Protein AF-0000000077108769 (afdb_homodimer)

Secondary structure (DSSP, 8-state):
--------------------EEEEESPP---TTT--SHHHHHHHHHHHHHHHHHHHHHHHHHHHHHHHH-S-GGGS--HHHHHHHHHHHHHHHHHHT--HHHHHHHHHHHHHHHHHHHHHHHHHHHHHHHH-/--------------------EEEEESPP---TTT--SHHHHHHHHHHHHHHHHHHHHHHHHHHHHHHHH-S-GGGSS-HHHHHHHHHHHHHHHHHHT--HHHHHHHHHHHHHHHHHHHHHHHHHHHHHHHH-

Foldseek 3Di:
DDPPPPPPPPCPPPPVPPPDDDDDWPDQPDDPVRDDDVVNVVVVVVRVVVRVVVVVVVVLVVLLVCLVPDPDLVPLDDPVVLVVVLVVQQVVCVVVVNDCVPRNVVVNVSSVVSSVVSSVSNVVVVVVVVVD/DDPPPPPPPPCPPPPVPPPDDDDDWPDQPDDPVRDDDVVNVVVVVVRVVVRVVVVVVVVLVVLLVCLVPDPDLVPLDDPVVLVVVLVVQQVVCVVVVNDCVPRNVVVNVSSVVSSVVSSVSNVVVVVVVVVD

Nearest PDB structures (foldseek):
  2h9d-assembly2_D  TM=9.114E-01  e=1.435E-04  Pseudomonas aeruginosa PAO1
  3hgx-assembly1_B  TM=9.328E-01  e=2.300E-04  Pseudomonas aeruginosa
  3hgw-assembly1_D  TM=9.098E-01  e=1.817E-04  Pseudomonas aeruginosa
  3ret-assembly1_A  TM=9.101E-01  e=2.169E-04  Pseudomonas aeruginosa
  3rem-assembly1_B  TM=9.251E-01  e=2.745E-04  Pseudomonas aeruginosa

Radius of gyration: 24.5 Å; Cα contacts (8 Å, |Δi|>4): 264; chains: 2; bounding box: 82×75×64 Å

Organism: Hirschia baltica (strain ATCC 49814 / DSM 5838 / IFAM 1418) (NCBI:txid582402)

Structure (mmCIF, N/CA/C/O backbone):
data_AF-0000000077108769-model_v1
#
loop_
_entity.id
_entity.type
_entity.pdbx_description
1 polymer 'chorismate mutase'
#
loop_
_atom_site.group_PDB
_atom_site.id
_atom_site.type_symbol
_atom_site.label_atom_id
_atom_site.label_alt_id
_atom_site.label_comp_id
_atom_site.label_asym_id
_atom_site.label_entity_id
_atom_site.label_seq_id
_atom_site.pdbx_PDB_ins_code
_atom_site.Cartn_x
_atom_site.Cartn_y
_atom_site.Cartn_z
_atom_site.occupancy
_atom_site.B_iso_or_equiv
_atom_site.auth_seq_id
_atom_site.auth_comp_id
_atom_site.auth_asym_id
_atom_site.auth_atom_id
_atom_site.pdbx_PDB_model_num
ATOM 1 N N . MET A 1 1 ? -68.75 -4.438 -14.32 1 30.5 1 MET A N 1
ATOM 2 C CA . MET A 1 1 ? -67.625 -3.502 -14.156 1 30.5 1 MET A CA 1
ATOM 3 C C . MET A 1 1 ? -66.375 -4.211 -13.594 1 30.5 1 MET A C 1
ATOM 5 O O . MET A 1 1 ? -66.438 -4.719 -12.469 1 30.5 1 MET A O 1
ATOM 9 N N . SER A 1 2 ? -65.562 -4.836 -14.516 1 32.81 2 SER A N 1
ATOM 10 C CA . SER A 1 2 ? -64.438 -5.734 -14.453 1 32.81 2 SER A CA 1
ATOM 11 C C . SER A 1 2 ? -63.219 -5.066 -13.781 1 32.81 2 SER A C 1
ATOM 13 O O . SER A 1 2 ? -62.781 -4.008 -14.219 1 32.81 2 SER A O 1
ATOM 15 N N . LYS A 1 3 ? -63.156 -5.223 -12.414 1 35.88 3 LYS A N 1
ATOM 16 C CA . LYS A 1 3 ? -62.062 -4.746 -11.57 1 35.88 3 LYS A CA 1
ATOM 17 C C . LYS A 1 3 ? -60.719 -5.25 -12.078 1 35.88 3 LYS A C 1
ATOM 19 O O . LYS A 1 3 ? -60.469 -6.457 -12.062 1 35.88 3 LYS A O 1
ATOM 24 N N . SER A 1 4 ? -60.125 -4.629 -13.156 1 35.69 4 SER A N 1
ATOM 25 C CA . SER A 1 4 ? -58.781 -4.84 -13.633 1 35.69 4 SER A CA 1
ATOM 26 C C . SER A 1 4 ? -57.75 -4.629 -12.508 1 35.69 4 SER A C 1
ATOM 28 O O . SER A 1 4 ? -57.688 -3.549 -11.914 1 35.69 4 SER A O 1
ATOM 30 N N . THR A 1 5 ? -57.562 -5.625 -11.641 1 33.5 5 THR A N 1
ATOM 31 C CA . THR A 1 5 ? -56.5 -5.617 -10.633 1 33.5 5 THR A CA 1
ATOM 32 C C . THR A 1 5 ? -55.125 -5.387 -11.281 1 33.5 5 THR A C 1
ATOM 34 O O . THR A 1 5 ? -54.75 -6.113 -12.203 1 33.5 5 THR A O 1
ATOM 37 N N . SER A 1 6 ? -54.719 -4.125 -11.461 1 35.84 6 SER A N 1
ATOM 38 C CA . SER A 1 6 ? -53.375 -3.709 -11.859 1 35.84 6 SER A CA 1
ATOM 39 C C . SER A 1 6 ? -52.312 -4.387 -11.008 1 35.84 6 SER A C 1
ATOM 41 O O . SER A 1 6 ? -52.281 -4.227 -9.781 1 35.84 6 SER A O 1
ATOM 43 N N . GLN A 1 7 ? -51.906 -5.684 -11.273 1 33.09 7 GLN A N 1
ATOM 44 C CA . GLN A 1 7 ? -50.719 -6.285 -10.703 1 33.09 7 GLN A CA 1
ATOM 45 C C . GLN A 1 7 ? -49.5 -5.371 -10.867 1 33.09 7 GLN A C 1
ATOM 47 O O . GLN A 1 7 ? -49.094 -5.082 -11.984 1 33.09 7 GLN A O 1
ATOM 52 N N . SER A 1 8 ? -49.375 -4.379 -10.039 1 31.64 8 SER A N 1
ATOM 53 C CA . SER A 1 8 ? -48.094 -3.686 -9.984 1 31.64 8 SER A CA 1
ATOM 54 C C . SER A 1 8 ? -46.938 -4.672 -9.922 1 31.64 8 SER A C 1
ATOM 56 O O . SER A 1 8 ? -46.875 -5.5 -9.008 1 31.64 8 SER A O 1
ATOM 58 N N . ALA A 1 9 ? -46.469 -5.164 -11.086 1 35.44 9 ALA A N 1
ATOM 59 C CA . ALA A 1 9 ? -45.156 -5.824 -11.164 1 35.44 9 ALA A CA 1
ATOM 60 C C . ALA A 1 9 ? -44.125 -5.082 -10.344 1 35.44 9 ALA A C 1
ATOM 62 O O . ALA A 1 9 ? -43.812 -3.922 -10.625 1 35.44 9 ALA A O 1
ATOM 63 N N . SER A 1 10 ? -44.094 -5.359 -9.062 1 34.38 10 SER A N 1
ATOM 64 C CA . SER A 1 10 ? -42.906 -4.957 -8.359 1 34.38 10 SER A CA 1
ATOM 65 C C . SER A 1 10 ? -41.656 -5.277 -9.172 1 34.38 10 SER A C 1
ATOM 67 O O . SER A 1 10 ? -41.375 -6.441 -9.492 1 34.38 10 SER A O 1
ATOM 69 N N . ASP A 1 11 ? -41.406 -4.543 -10.242 1 35.81 11 ASP A N 1
ATOM 70 C CA . ASP A 1 11 ? -40.094 -4.57 -10.82 1 35.81 11 ASP A CA 1
ATOM 71 C C . ASP A 1 11 ? -39 -4.652 -9.727 1 35.81 11 ASP A C 1
ATOM 73 O O . ASP A 1 11 ? -38.75 -3.67 -9.031 1 35.81 11 ASP A O 1
ATOM 77 N N . GLY A 1 12 ? -39.094 -5.703 -8.859 1 34.97 12 GLY A N 1
ATOM 78 C CA . GLY A 1 12 ? -37.906 -6.004 -8.086 1 34.97 12 GLY A CA 1
ATOM 79 C C . GLY A 1 12 ? -36.625 -5.824 -8.883 1 34.97 12 GLY A C 1
ATOM 80 O O . GLY A 1 12 ? -36.156 -6.754 -9.539 1 34.97 12 GLY A O 1
ATOM 81 N N . SER A 1 13 ? -36.469 -4.715 -9.594 1 37.31 13 SER A N 1
ATOM 82 C CA . SER A 1 13 ? -35.094 -4.484 -9.984 1 37.31 13 SER A CA 1
ATOM 83 C C . SER A 1 13 ? -34.125 -4.988 -8.922 1 37.31 13 SER A C 1
ATOM 85 O O . SER A 1 13 ? -34.031 -4.414 -7.832 1 37.31 13 SER A O 1
ATOM 87 N N . ASP A 1 14 ? -34 -6.25 -8.648 1 38.59 14 ASP A N 1
ATOM 88 C CA . ASP A 1 14 ? -32.812 -6.812 -8.047 1 38.59 14 ASP A CA 1
ATOM 89 C C . ASP A 1 14 ? -31.547 -6.086 -8.539 1 38.59 14 ASP A C 1
ATOM 91 O O . ASP A 1 14 ? -31.094 -6.316 -9.664 1 38.59 14 ASP A O 1
ATOM 95 N N . THR A 1 15 ? -31.438 -4.777 -8.43 1 38.88 15 THR A N 1
ATOM 96 C CA . THR A 1 15 ? -30.094 -4.23 -8.547 1 38.88 15 THR A CA 1
ATOM 97 C C . THR A 1 15 ? -29.062 -5.199 -7.965 1 38.88 15 THR A C 1
ATOM 99 O O . THR A 1 15 ? -29.078 -5.465 -6.762 1 38.88 15 THR A O 1
ATOM 102 N N . ASN A 1 16 ? -28.812 -6.344 -8.5 1 41.56 16 ASN A N 1
ATOM 103 C CA . ASN A 1 16 ? -27.578 -7.074 -8.25 1 41.56 16 ASN A CA 1
ATOM 104 C C . ASN A 1 16 ? -26.469 -6.141 -7.797 1 41.56 16 ASN A C 1
ATOM 106 O O . ASN A 1 16 ? -25.828 -5.469 -8.617 1 41.56 16 ASN A O 1
ATOM 110 N N . HIS A 1 17 ? -26.562 -5.312 -6.824 1 46.22 17 HIS A N 1
ATOM 111 C CA . HIS A 1 17 ? -25.484 -4.539 -6.23 1 46.22 17 HIS A CA 1
ATOM 112 C C . HIS A 1 17 ? -24.172 -5.328 -6.227 1 46.22 17 HIS A C 1
ATOM 114 O O . HIS A 1 17 ? -24.047 -6.305 -5.488 1 46.22 17 HIS A O 1
ATOM 120 N N . ILE A 1 18 ? -23.594 -5.676 -7.305 1 54.97 18 ILE A N 1
ATOM 121 C CA . ILE A 1 18 ? -22.219 -6.168 -7.289 1 54.97 18 ILE A CA 1
ATOM 122 C C . ILE A 1 18 ? -21.453 -5.535 -6.129 1 54.97 18 ILE A C 1
ATOM 124 O O . ILE A 1 18 ? -21.109 -4.352 -6.18 1 54.97 18 ILE A O 1
ATOM 128 N N . THR A 1 19 ? -21.812 -5.875 -4.898 1 71.19 19 THR A N 1
ATOM 129 C CA . THR A 1 19 ? -21.234 -5.277 -3.701 1 71.19 19 THR A CA 1
ATOM 130 C C . THR A 1 19 ? -19.734 -5.551 -3.637 1 71.19 19 THR A C 1
ATOM 132 O O . THR A 1 19 ? -19.297 -6.68 -3.859 1 71.19 19 THR A O 1
ATOM 135 N N . GLY A 1 20 ? -18.875 -4.527 -3.904 1 89 20 GLY A N 1
ATOM 136 C CA . GLY A 1 20 ? -17.422 -4.574 -3.723 1 89 20 GLY A CA 1
ATOM 137 C C . GLY A 1 20 ? -17.016 -5.258 -2.436 1 89 20 GLY A C 1
ATOM 138 O O . GLY A 1 20 ? -17.859 -5.672 -1.644 1 89 20 GLY A O 1
ATOM 139 N N . GLU A 1 21 ? -15.812 -5.738 -2.379 1 95.62 21 GLU A N 1
ATOM 140 C CA . GLU A 1 21 ? -15.227 -6.234 -1.136 1 95.62 21 GLU A CA 1
ATOM 141 C C . GLU A 1 21 ? -14.977 -5.094 -0.155 1 95.62 21 GLU A C 1
ATOM 143 O O . GLU A 1 21 ? -14.5 -4.023 -0.546 1 95.62 21 GLU A O 1
ATOM 148 N N . THR A 1 22 ? -15.297 -5.383 1.132 1 97.44 22 THR A N 1
ATOM 149 C CA . THR A 1 22 ? -15.164 -4.348 2.15 1 97.44 22 THR A CA 1
ATOM 150 C C . THR A 1 22 ? -13.938 -4.602 3.025 1 97.44 22 THR A C 1
ATOM 152 O O . THR A 1 22 ? -13.672 -5.742 3.406 1 97.44 22 THR A O 1
ATOM 155 N N . TYR A 1 23 ? -13.234 -3.525 3.254 1 98 23 TYR A N 1
ATOM 156 C CA . TYR A 1 23 ? -12.117 -3.502 4.184 1 98 23 TYR A CA 1
ATOM 157 C C . TYR A 1 23 ? -12.344 -2.469 5.281 1 98 23 TYR A C 1
ATOM 159 O O . TYR A 1 23 ? -12.914 -1.406 5.035 1 98 23 TYR A O 1
ATOM 167 N N . ASN A 1 24 ? -11.867 -2.869 6.504 1 97.81 24 ASN A N 1
ATOM 168 C CA . ASN A 1 24 ? -12.094 -1.954 7.617 1 97.81 24 ASN A CA 1
ATOM 169 C C . ASN A 1 24 ? -10.781 -1.556 8.289 1 97.81 24 ASN A C 1
ATOM 171 O O . ASN A 1 24 ? -9.914 -2.398 8.508 1 97.81 24 ASN A O 1
ATOM 175 N N . SER A 1 25 ? -10.688 -0.297 8.539 1 98.44 25 SER A N 1
ATOM 176 C CA . SER A 1 25 ? -9.625 0.197 9.398 1 98.44 25 SER A CA 1
ATOM 177 C C . SER A 1 25 ? -10.164 0.606 10.766 1 98.44 25 SER A C 1
ATOM 179 O O . SER A 1 25 ? -11.375 0.587 10.992 1 98.44 25 SER A O 1
ATOM 181 N N . ASP A 1 26 ? -9.25 0.874 11.711 1 98.19 26 ASP A N 1
ATOM 182 C CA . ASP A 1 26 ? -9.672 1.622 12.891 1 98.19 26 ASP A CA 1
ATOM 183 C C . ASP A 1 26 ? -10.422 2.889 12.492 1 98.19 26 ASP A C 1
ATOM 185 O O . ASP A 1 26 ? -10.344 3.338 11.352 1 98.19 26 ASP A O 1
ATOM 189 N N . PRO A 1 27 ? -11.156 3.428 13.383 1 98.25 27 PRO A N 1
ATOM 190 C CA . PRO A 1 27 ? -11.938 4.617 13.031 1 98.25 27 PRO A CA 1
ATOM 191 C C . PRO A 1 27 ? -11.062 5.797 12.625 1 98.25 27 PRO A C 1
ATOM 193 O O . PRO A 1 27 ? -10.016 6.035 13.227 1 98.25 27 PRO A O 1
ATOM 196 N N . ARG A 1 28 ? -11.453 6.402 11.586 1 98.56 28 ARG A N 1
ATOM 197 C CA . ARG A 1 28 ? -10.828 7.676 11.234 1 98.56 28 ARG A CA 1
ATOM 198 C C . ARG A 1 28 ? -11.273 8.781 12.18 1 98.56 28 ARG A C 1
ATOM 200 O O . ARG A 1 28 ? -12.469 8.969 12.406 1 98.56 28 ARG A O 1
ATOM 207 N N . LYS A 1 29 ? -10.367 9.5 12.711 1 98.44 29 LYS A N 1
ATOM 208 C CA . LYS A 1 29 ? -10.703 10.586 13.625 1 98.44 29 LYS A CA 1
ATOM 209 C C . LYS A 1 29 ? -10.734 11.93 12.898 1 98.44 29 LYS A C 1
ATOM 211 O O . LYS A 1 29 ? -11.539 12.805 13.227 1 98.44 29 LYS A O 1
ATOM 216 N N . LYS A 1 30 ? -9.781 12.156 11.898 1 98.69 30 LYS A N 1
ATOM 217 C CA . LYS A 1 30 ? -9.641 13.383 11.117 1 98.69 30 LYS A CA 1
ATOM 218 C C . LYS A 1 30 ? -9.266 13.07 9.672 1 98.69 30 LYS A C 1
ATOM 220 O O . LYS A 1 30 ? -8.492 12.148 9.406 1 98.69 30 LYS A O 1
ATOM 225 N N . THR A 1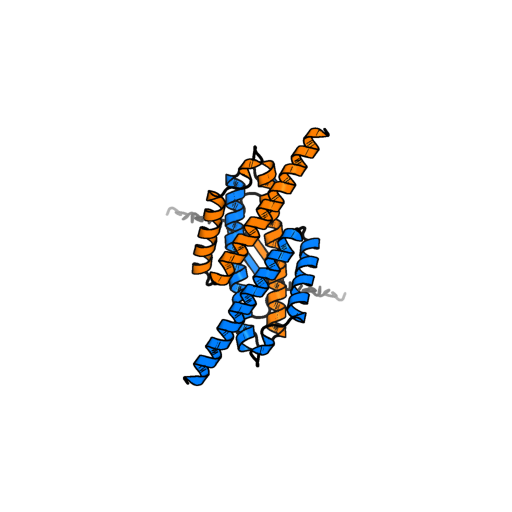 31 ? -9.828 13.891 8.773 1 98.81 31 THR A N 1
ATOM 226 C CA . THR A 1 31 ? -9.273 13.922 7.426 1 98.81 31 THR A CA 1
ATOM 227 C C . THR A 1 31 ? -7.992 14.758 7.387 1 98.81 31 THR A C 1
ATOM 229 O O . THR A 1 31 ? -7.66 15.438 8.359 1 98.81 31 THR A O 1
ATOM 232 N N . GLY A 1 32 ? -7.301 14.672 6.309 1 98.69 32 GLY A N 1
ATOM 233 C CA . GLY A 1 32 ? -6.09 15.469 6.16 1 98.69 32 GLY A CA 1
ATOM 234 C C . GLY A 1 32 ? -6.293 16.938 6.484 1 98.69 32 GLY A C 1
ATOM 235 O O . GLY A 1 32 ? -5.668 17.453 7.406 1 98.69 32 GLY A O 1
ATOM 236 N N . PRO A 1 33 ? -7.23 17.531 5.84 1 98.75 33 PRO A N 1
ATOM 237 C CA . PRO A 1 33 ? -7.457 18.953 6.059 1 98.75 33 PRO A CA 1
ATOM 238 C C . PRO A 1 33 ? -7.934 19.266 7.477 1 98.75 33 PRO A C 1
ATOM 240 O O . PRO A 1 33 ? -7.695 20.359 7.984 1 98.75 33 PRO A O 1
ATOM 243 N N . GLU A 1 34 ? -8.43 18.281 8.188 1 98.81 34 GLU A N 1
ATOM 244 C CA . GLU A 1 34 ? -8.992 18.516 9.516 1 98.81 34 GLU A CA 1
ATOM 245 C C . GLU A 1 34 ? -7.93 18.375 10.602 1 98.81 34 GLU A C 1
ATOM 247 O O . GLU A 1 34 ? -8.156 18.75 11.75 1 98.81 34 GLU A O 1
ATOM 252 N N . CYS A 1 35 ? -6.773 17.844 10.211 1 98.94 35 CYS A N 1
ATOM 253 C CA . CYS A 1 35 ? -5.711 17.656 11.195 1 98.94 35 CYS A CA 1
ATOM 254 C C . CYS A 1 35 ? -5.195 19 11.703 1 98.94 35 CYS A C 1
ATOM 256 O O . CYS A 1 35 ? -4.934 19.906 10.914 1 98.94 35 CYS A O 1
ATOM 258 N N . GLU A 1 36 ? -5.027 19.047 13.055 1 98.62 36 GLU A N 1
ATOM 259 C CA . GLU A 1 36 ? -4.586 20.297 13.664 1 98.62 36 GLU A CA 1
ATOM 260 C C . GLU A 1 36 ? -3.254 20.125 14.383 1 98.62 36 GLU A C 1
ATOM 262 O O . GLU A 1 36 ? -2.666 21.109 14.859 1 98.62 36 GLU A O 1
ATOM 267 N N . SER A 1 37 ? -2.83 18.859 14.523 1 98.81 37 SER A N 1
ATOM 268 C CA . SER A 1 37 ? -1.592 18.562 15.242 1 98.81 37 SER A CA 1
ATOM 269 C C . SER A 1 37 ? -0.885 17.344 14.648 1 98.81 37 SER A C 1
ATOM 271 O O . SER A 1 37 ? -1.49 16.578 13.906 1 98.81 37 SER A O 1
ATOM 273 N N . MET A 1 38 ? 0.414 17.234 14.977 1 98.88 38 MET A N 1
ATOM 274 C CA . MET A 1 38 ? 1.142 16.062 14.523 1 98.88 38 MET A CA 1
ATOM 275 C C . MET A 1 38 ? 0.609 14.797 15.195 1 98.88 38 MET A C 1
ATOM 277 O O . MET A 1 38 ? 0.746 13.695 14.656 1 98.88 38 MET A O 1
ATOM 281 N N . THR A 1 39 ? -0.023 14.938 16.344 1 98.88 39 THR A N 1
ATOM 282 C CA . THR A 1 39 ? -0.686 13.805 16.969 1 98.88 39 THR A CA 1
ATOM 283 C C .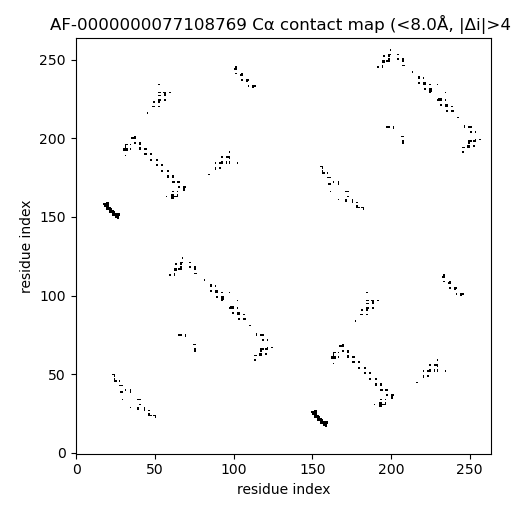 THR A 1 39 ? -1.812 13.273 16.078 1 98.88 39 THR A C 1
ATOM 285 O O . THR A 1 39 ? -1.937 12.062 15.883 1 98.88 39 THR A O 1
ATOM 288 N N . ASP A 1 40 ? -2.586 14.195 15.5 1 98.88 40 ASP A N 1
ATOM 289 C CA . ASP A 1 40 ? -3.627 13.82 14.547 1 98.88 40 ASP A CA 1
ATOM 290 C C . ASP A 1 40 ? -3.039 13.07 13.352 1 98.88 40 ASP A C 1
ATOM 292 O O . ASP A 1 40 ? -3.496 11.977 13.016 1 98.88 40 ASP A O 1
ATOM 296 N N . VAL A 1 41 ? -2.02 13.641 12.766 1 98.94 41 VAL A N 1
ATOM 297 C CA . VAL A 1 41 ? -1.408 13.133 11.539 1 98.94 41 VAL A CA 1
ATOM 298 C C . VAL A 1 41 ? -0.842 11.734 11.789 1 98.94 41 VAL A C 1
ATOM 300 O O . VAL A 1 41 ? -1.093 10.805 11.016 1 98.94 41 VAL A O 1
ATOM 303 N N . ARG A 1 42 ? -0.169 11.586 12.914 1 98.94 42 ARG A N 1
ATOM 304 C CA . ARG A 1 42 ? 0.493 10.32 13.203 1 98.94 42 ARG A CA 1
ATOM 305 C C . ARG A 1 42 ? -0.526 9.227 13.508 1 98.94 42 ARG A C 1
ATOM 307 O O . ARG A 1 42 ? -0.334 8.07 13.125 1 98.94 42 ARG A O 1
ATOM 314 N N . TYR A 1 43 ? -1.556 9.586 14.125 1 98.94 43 TYR A N 1
ATOM 315 C CA . TYR A 1 43 ? -2.623 8.617 14.344 1 98.94 43 TYR A CA 1
ATOM 316 C C . TYR A 1 43 ? -3.168 8.094 13.023 1 98.94 43 TYR A C 1
ATOM 318 O O . TYR A 1 43 ? -3.307 6.879 12.836 1 98.94 43 TYR A O 1
ATOM 326 N N . GLU A 1 44 ? -3.467 8.961 12.156 1 98.94 44 GLU A N 1
ATOM 327 C CA . GLU A 1 44 ? -4.102 8.578 10.898 1 98.94 44 GLU A CA 1
ATOM 328 C C . GLU A 1 44 ? -3.139 7.801 10.008 1 98.94 44 GLU A C 1
ATOM 330 O O . GLU A 1 44 ? -3.535 6.84 9.336 1 98.94 44 GLU A O 1
ATOM 335 N N . ILE A 1 45 ? -1.868 8.203 9.93 1 99 45 ILE A N 1
ATOM 336 C CA . ILE A 1 45 ? -0.875 7.484 9.141 1 99 45 ILE A CA 1
ATOM 337 C C . ILE A 1 45 ? -0.707 6.07 9.695 1 99 45 ILE A C 1
ATOM 339 O O . ILE A 1 45 ? -0.669 5.102 8.938 1 99 45 ILE A O 1
ATOM 343 N N . ASP A 1 46 ? -0.69 5.949 11.031 1 98.94 46 ASP A N 1
ATOM 344 C CA . ASP A 1 46 ? -0.57 4.629 11.641 1 98.94 46 ASP A CA 1
ATOM 345 C C . ASP A 1 46 ? -1.796 3.771 11.344 1 98.94 46 ASP A C 1
ATOM 347 O O . ASP A 1 46 ? -1.673 2.572 11.078 1 98.94 46 ASP A O 1
ATOM 351 N N . ARG A 1 47 ? -2.961 4.352 11.453 1 98.88 47 ARG A N 1
ATOM 352 C CA . ARG A 1 47 ? -4.211 3.676 11.125 1 98.88 47 ARG A CA 1
ATOM 353 C C . ARG A 1 47 ? -4.188 3.145 9.695 1 98.88 47 ARG A C 1
ATOM 355 O O . ARG A 1 47 ? -4.492 1.973 9.461 1 98.88 47 ARG A O 1
ATOM 362 N N . ILE A 1 48 ? -3.801 3.965 8.766 1 98.94 48 ILE A N 1
ATOM 363 C CA . ILE A 1 48 ? -3.766 3.627 7.348 1 98.94 48 ILE A CA 1
ATOM 364 C C . ILE A 1 48 ? -2.705 2.559 7.098 1 98.94 48 ILE A C 1
ATOM 366 O O . ILE A 1 48 ? -2.93 1.617 6.332 1 98.94 48 ILE A O 1
ATOM 370 N N . ASP A 1 49 ? -1.57 2.727 7.723 1 98.94 49 ASP A N 1
ATOM 371 C CA . ASP A 1 49 ? -0.492 1.762 7.531 1 98.94 49 ASP A CA 1
ATOM 372 C C . ASP A 1 49 ? -0.922 0.363 7.969 1 98.94 49 ASP A C 1
ATOM 374 O O . ASP A 1 49 ? -0.568 -0.628 7.328 1 98.94 49 ASP A O 1
ATOM 378 N N . ARG A 1 50 ? -1.656 0.257 9.047 1 98.94 50 ARG A N 1
ATOM 379 C CA . ARG A 1 50 ? -2.164 -1.045 9.461 1 98.94 50 ARG A CA 1
ATOM 380 C C . ARG A 1 50 ? -3.062 -1.654 8.391 1 98.94 50 ARG A C 1
ATOM 382 O O . ARG A 1 50 ? -2.947 -2.842 8.086 1 98.94 50 ARG A O 1
ATOM 389 N N . LEU A 1 51 ? -3.889 -0.852 7.824 1 98.94 51 LEU A N 1
ATOM 390 C CA . LEU A 1 51 ? -4.77 -1.319 6.762 1 98.94 51 LEU A CA 1
ATOM 391 C C . LEU A 1 51 ? -3.963 -1.751 5.539 1 98.94 51 LEU A C 1
ATOM 393 O O . LEU A 1 51 ? -4.238 -2.797 4.949 1 98.94 51 LEU A O 1
ATOM 397 N N . LEU A 1 52 ? -2.975 -0.968 5.145 1 98.94 52 LEU A N 1
ATOM 398 C CA . LEU A 1 52 ? -2.129 -1.279 3.996 1 98.94 52 LEU A CA 1
ATOM 399 C C . LEU A 1 52 ? -1.423 -2.617 4.191 1 98.94 52 LEU A C 1
ATOM 401 O O . LEU A 1 52 ? -1.313 -3.408 3.25 1 98.94 52 LEU A O 1
ATOM 405 N N . VAL A 1 53 ? -0.963 -2.848 5.41 1 99 53 VAL A N 1
ATOM 406 C CA . VAL A 1 53 ? -0.297 -4.109 5.707 1 99 53 VAL A CA 1
ATOM 407 C C . VAL A 1 53 ? -1.252 -5.273 5.445 1 99 53 VAL A C 1
ATOM 409 O O . VAL A 1 53 ? -0.881 -6.258 4.801 1 99 53 VAL A O 1
ATOM 412 N N . GLU A 1 54 ? -2.453 -5.184 5.906 1 98.94 54 GLU A N 1
ATOM 413 C CA . GLU A 1 54 ? -3.436 -6.254 5.758 1 98.94 54 GLU A CA 1
ATOM 414 C C . GLU A 1 54 ? -3.768 -6.5 4.285 1 98.94 54 GLU A C 1
ATOM 416 O O . GLU A 1 54 ? -3.877 -7.648 3.854 1 98.94 54 GLU A O 1
ATOM 421 N N . ILE A 1 55 ? -3.893 -5.461 3.541 1 98.94 55 ILE A N 1
ATOM 422 C CA . ILE A 1 55 ? -4.246 -5.57 2.129 1 98.94 55 ILE A CA 1
ATOM 423 C C . ILE A 1 55 ? -3.062 -6.133 1.345 1 98.94 55 ILE A C 1
ATOM 425 O O . ILE A 1 55 ? -3.24 -6.969 0.454 1 98.94 55 ILE A O 1
ATOM 429 N N . LEU A 1 56 ? -1.834 -5.738 1.676 1 98.94 56 LEU A N 1
ATOM 430 C CA . LEU A 1 56 ? -0.652 -6.281 1.013 1 98.94 56 LEU A CA 1
ATOM 431 C C . LEU A 1 56 ? -0.455 -7.75 1.364 1 98.94 56 LEU A C 1
ATOM 433 O O . LEU A 1 56 ? 0.021 -8.531 0.538 1 98.94 56 LEU A O 1
ATOM 437 N N . ALA A 1 57 ? -0.81 -8.125 2.607 1 98.94 57 ALA A N 1
ATOM 438 C CA . ALA A 1 57 ? -0.786 -9.539 2.965 1 98.94 57 ALA A CA 1
ATOM 439 C C . ALA A 1 57 ? -1.732 -10.344 2.078 1 98.94 57 ALA A C 1
ATOM 441 O O . ALA A 1 57 ? -1.374 -11.422 1.595 1 98.94 57 ALA A O 1
ATOM 442 N N . GLU A 1 58 ? -2.92 -9.828 1.887 1 98.94 58 GLU A N 1
ATOM 443 C CA . GLU A 1 58 ? -3.844 -10.461 0.953 1 98.94 58 GLU A CA 1
ATOM 444 C C . GLU A 1 58 ? -3.238 -10.555 -0.445 1 98.94 58 GLU A C 1
ATOM 446 O O . GLU A 1 58 ? -3.314 -11.602 -1.092 1 98.94 58 GLU A O 1
ATOM 451 N N . ARG A 1 59 ? -2.637 -9.508 -0.922 1 98.94 59 ARG A N 1
ATOM 452 C CA . ARG A 1 59 ? -1.998 -9.5 -2.234 1 98.94 59 ARG A CA 1
ATOM 453 C C . ARG A 1 59 ? -0.968 -10.617 -2.352 1 98.94 59 ARG A C 1
ATOM 455 O O . ARG A 1 59 ? -0.833 -11.234 -3.408 1 98.94 59 ARG A O 1
ATOM 462 N N . THR A 1 60 ? -0.299 -10.82 -1.263 1 98.94 60 THR A N 1
ATOM 463 C CA . THR A 1 60 ? 0.761 -11.82 -1.241 1 98.94 60 THR A CA 1
ATOM 464 C C . THR A 1 60 ? 0.183 -13.227 -1.412 1 98.94 60 THR A C 1
ATOM 466 O O . THR A 1 60 ? 0.824 -14.102 -1.997 1 98.94 60 THR A O 1
ATOM 469 N N . THR A 1 61 ? -1.035 -13.461 -1.001 1 98.94 61 THR A N 1
ATOM 470 C CA . THR A 1 61 ? -1.644 -14.773 -1.183 1 98.94 61 THR A CA 1
ATOM 471 C C . THR A 1 61 ? -1.876 -15.062 -2.662 1 98.94 61 THR A C 1
ATOM 473 O O . THR A 1 61 ? -1.814 -16.219 -3.092 1 98.94 61 THR A O 1
ATOM 476 N N . TYR A 1 62 ? -2.096 -14.016 -3.439 1 98.94 62 TYR A N 1
ATOM 477 C CA . TYR A 1 62 ? -2.268 -14.195 -4.879 1 98.94 62 TYR A CA 1
ATOM 478 C C . TYR A 1 62 ? -0.927 -14.445 -5.559 1 98.94 62 TYR A C 1
ATOM 480 O O . TYR A 1 62 ? -0.854 -15.18 -6.547 1 98.94 62 TYR A O 1
ATOM 488 N N . ILE A 1 63 ? 0.143 -13.852 -5 1 98.94 63 ILE A N 1
ATOM 489 C CA . ILE A 1 63 ? 1.483 -14.141 -5.496 1 98.94 63 ILE A CA 1
ATOM 490 C C . ILE A 1 63 ? 1.824 -15.602 -5.227 1 98.94 63 ILE A C 1
ATOM 492 O O . ILE A 1 63 ? 2.4 -16.281 -6.082 1 98.94 63 ILE A O 1
ATOM 496 N N . LYS A 1 64 ? 1.446 -16.062 -4.094 1 98.81 64 LYS A N 1
ATOM 497 C CA . LYS A 1 64 ? 1.63 -17.469 -3.785 1 98.81 64 LYS A CA 1
ATOM 498 C C . LYS A 1 64 ? 0.822 -18.359 -4.734 1 98.81 64 LYS A C 1
ATOM 500 O O . LYS A 1 64 ? 1.306 -19.391 -5.191 1 98.81 64 LYS A O 1
ATOM 5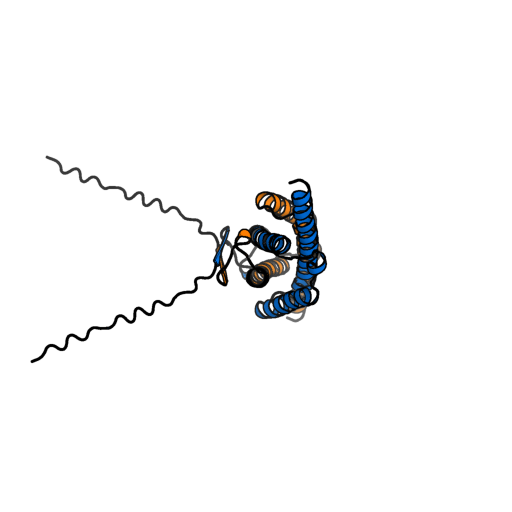05 N N . ALA A 1 65 ? -0.409 -18 -5.02 1 98.94 65 ALA A N 1
ATOM 506 C CA . ALA A 1 65 ? -1.223 -18.734 -5.988 1 98.94 65 ALA A CA 1
ATOM 507 C C . ALA A 1 65 ? -0.524 -18.812 -7.344 1 98.94 65 ALA A C 1
ATOM 509 O O . ALA A 1 65 ? -0.539 -19.859 -7.996 1 98.94 65 ALA A O 1
ATOM 510 N N . ALA A 1 66 ? 0.102 -17.703 -7.785 1 98.94 66 ALA A N 1
ATOM 511 C CA . ALA A 1 66 ? 0.837 -17.672 -9.047 1 98.94 66 ALA A CA 1
ATOM 512 C C . ALA A 1 66 ? 1.945 -18.719 -9.062 1 98.94 66 ALA A C 1
ATOM 514 O O . ALA A 1 66 ? 2.145 -19.406 -10.07 1 98.94 66 ALA A O 1
ATOM 515 N N . SER A 1 67 ? 2.645 -18.844 -7.938 1 98.75 67 SER A N 1
ATOM 516 C CA . SER A 1 67 ? 3.727 -19.828 -7.848 1 98.75 67 SER A CA 1
ATOM 517 C C . SER A 1 67 ? 3.207 -21.25 -8.031 1 98.75 67 SER A C 1
ATOM 519 O O . SER A 1 67 ? 3.91 -22.109 -8.57 1 98.75 67 SER A O 1
ATOM 521 N N . ARG A 1 68 ? 2.012 -21.484 -7.609 1 98.19 68 ARG A N 1
ATOM 522 C CA . ARG A 1 68 ? 1.388 -22.797 -7.711 1 98.19 68 ARG A CA 1
ATOM 523 C C . ARG A 1 68 ? 0.898 -23.062 -9.133 1 98.19 68 ARG A C 1
ATOM 525 O O . ARG A 1 68 ? 0.977 -24.188 -9.617 1 98.19 68 ARG A O 1
ATOM 532 N N . ILE A 1 69 ? 0.383 -22.062 -9.742 1 98.69 69 ILE A N 1
ATOM 533 C CA . ILE A 1 69 ? -0.35 -22.203 -10.992 1 98.69 69 ILE A CA 1
ATOM 534 C C . ILE A 1 69 ? 0.632 -22.234 -12.164 1 98.69 69 ILE A C 1
ATOM 536 O O . ILE A 1 69 ? 0.405 -22.938 -13.148 1 98.69 69 ILE A O 1
ATOM 540 N N . LYS A 1 70 ? 1.75 -21.422 -12.047 1 98.5 70 LYS A N 1
ATOM 541 C CA . LYS A 1 70 ? 2.689 -21.344 -13.164 1 98.5 70 LYS A CA 1
ATOM 542 C C . LYS A 1 70 ? 3.416 -22.672 -13.367 1 98.5 70 LYS A C 1
ATOM 544 O O . LYS A 1 70 ? 3.988 -23.219 -12.43 1 98.5 70 LYS A O 1
ATOM 549 N N . PRO A 1 71 ? 3.434 -23.109 -14.594 1 96.44 71 PRO A N 1
ATOM 550 C CA . PRO A 1 71 ? 4.027 -24.422 -14.844 1 96.44 71 PRO A CA 1
ATOM 551 C C . PRO A 1 71 ? 5.551 -24.406 -14.828 1 96.44 71 PRO A C 1
ATOM 553 O O . PRO A 1 71 ? 6.191 -25.438 -14.594 1 96.44 71 PRO A O 1
ATOM 556 N N . ASP A 1 72 ? 6.16 -23.234 -15.133 1 97.19 72 ASP A N 1
ATOM 557 C CA . ASP A 1 72 ? 7.609 -23.125 -15.258 1 97.19 72 ASP A CA 1
ATOM 558 C C . ASP A 1 72 ? 8.148 -21.953 -14.445 1 97.19 72 ASP A C 1
ATOM 560 O O . ASP A 1 72 ? 7.547 -20.875 -14.43 1 97.19 72 ASP A O 1
ATOM 564 N N . ARG A 1 73 ? 9.281 -22.203 -13.867 1 97.5 73 ARG A N 1
ATOM 565 C CA . ARG A 1 73 ? 9.938 -21.203 -13.031 1 97.5 73 ARG A CA 1
ATOM 566 C C . ARG A 1 73 ? 10.25 -19.938 -13.836 1 97.5 73 ARG A C 1
ATOM 568 O O . ARG A 1 73 ? 10.203 -18.828 -13.305 1 97.5 73 ARG A O 1
ATOM 575 N N . GLU A 1 74 ? 10.516 -20.062 -15.141 1 97.88 74 GLU A N 1
ATOM 576 C CA . GLU A 1 74 ? 10.906 -18.969 -16.016 1 97.88 74 GLU A CA 1
ATOM 577 C C . GLU A 1 74 ? 9.734 -18 -16.25 1 97.88 74 GLU A C 1
ATOM 579 O O . GLU A 1 74 ? 9.938 -16.875 -16.703 1 97.88 74 GLU A O 1
ATOM 584 N N . MET A 1 75 ? 8.547 -18.438 -15.922 1 98.25 75 MET A N 1
ATOM 585 C CA . MET A 1 75 ? 7.352 -17.625 -16.141 1 98.25 75 MET A CA 1
ATOM 586 C C . MET A 1 75 ? 7.082 -16.703 -14.961 1 98.25 75 MET A C 1
ATOM 588 O O . MET A 1 75 ? 6.18 -15.867 -15.008 1 98.25 75 MET A O 1
ATOM 592 N N . VAL A 1 76 ? 7.879 -16.859 -13.945 1 98.81 76 VAL A N 1
ATOM 593 C CA . VAL A 1 76 ? 7.676 -16.047 -12.75 1 98.81 76 VAL A CA 1
ATOM 594 C C . VAL A 1 76 ? 7.879 -14.57 -13.078 1 98.81 76 VAL A C 1
ATOM 596 O O . VAL A 1 76 ? 7.008 -13.734 -12.812 1 98.81 76 VAL A O 1
ATOM 599 N N . ARG A 1 77 ? 9.039 -14.297 -13.688 1 98.81 77 ARG A N 1
ATOM 600 C CA . ARG A 1 77 ? 9.227 -12.922 -14.133 1 98.81 77 ARG A CA 1
ATOM 601 C C . ARG A 1 77 ? 8.594 -12.695 -15.5 1 98.81 77 ARG A C 1
ATOM 603 O O . ARG A 1 77 ? 9.031 -13.266 -16.5 1 98.81 77 ARG A O 1
ATOM 610 N N . ASP A 1 78 ? 7.539 -11.953 -15.531 1 98.62 78 ASP A N 1
ATOM 611 C CA . ASP A 1 78 ? 6.758 -11.641 -16.719 1 98.62 78 ASP A CA 1
ATOM 612 C C . ASP A 1 78 ? 6.801 -10.148 -17.031 1 98.62 78 ASP A C 1
ATOM 614 O O . ASP A 1 78 ? 5.965 -9.383 -16.547 1 98.62 78 ASP A O 1
ATOM 618 N N . VAL A 1 79 ? 7.723 -9.711 -17.859 1 98.69 79 VAL A N 1
ATOM 619 C CA . VAL A 1 79 ? 8.055 -8.305 -18.094 1 98.69 79 VAL A CA 1
ATOM 620 C C . VAL A 1 79 ? 6.84 -7.574 -18.672 1 98.69 79 VAL A C 1
ATOM 622 O O . VAL A 1 79 ? 6.477 -6.496 -18.188 1 98.69 79 VAL A O 1
ATOM 625 N N . PRO A 1 80 ? 6.148 -8.125 -19.656 1 98.69 80 PRO A N 1
ATOM 626 C CA . PRO A 1 80 ? 4.945 -7.445 -20.125 1 98.69 80 PRO A CA 1
ATOM 627 C C . PRO A 1 80 ? 3.918 -7.219 -19.016 1 98.69 80 PRO A C 1
ATOM 629 O O . PRO A 1 80 ? 3.281 -6.16 -18.969 1 98.69 80 PRO A O 1
ATOM 632 N N . ARG A 1 81 ? 3.775 -8.172 -18.125 1 98.88 81 ARG A N 1
ATOM 633 C CA . ARG A 1 81 ? 2.83 -8.031 -17.031 1 98.88 81 ARG A CA 1
ATOM 634 C C . ARG A 1 81 ? 3.291 -6.961 -16.031 1 98.88 81 ARG A C 1
ATOM 636 O O . ARG A 1 81 ? 2.477 -6.191 -15.516 1 98.88 81 ARG A O 1
ATOM 643 N N . ILE A 1 82 ? 4.598 -6.891 -15.758 1 98.94 82 ILE A N 1
ATOM 644 C CA . ILE A 1 82 ? 5.164 -5.859 -14.891 1 98.94 82 ILE A CA 1
ATOM 645 C C . ILE A 1 82 ? 4.789 -4.477 -15.422 1 98.94 82 ILE A C 1
ATOM 647 O O . ILE A 1 82 ? 4.246 -3.648 -14.688 1 98.94 82 ILE A O 1
ATOM 651 N N . GLU A 1 83 ? 5.012 -4.262 -16.688 1 98.88 83 GLU A N 1
ATOM 652 C CA . GLU A 1 83 ? 4.738 -2.959 -17.297 1 98.88 83 GLU A CA 1
ATOM 653 C C . GLU A 1 83 ? 3.242 -2.664 -17.312 1 98.88 83 GLU A C 1
ATOM 655 O O . GLU A 1 83 ? 2.828 -1.514 -17.156 1 98.88 83 GLU A O 1
ATOM 660 N N . ASP A 1 84 ? 2.477 -3.684 -17.516 1 98.94 84 ASP A N 1
ATOM 661 C CA . ASP A 1 84 ? 1.024 -3.547 -17.469 1 98.94 84 ASP A CA 1
ATOM 662 C C . ASP A 1 84 ? 0.553 -3.094 -16.094 1 98.94 84 ASP A C 1
ATOM 664 O O . ASP A 1 84 ? -0.27 -2.182 -15.984 1 98.94 84 ASP A O 1
ATOM 668 N N . VAL A 1 85 ? 1.072 -3.73 -15.023 1 98.94 85 VAL A N 1
ATOM 669 C CA . VAL A 1 85 ? 0.712 -3.367 -13.656 1 98.94 85 VAL A CA 1
ATOM 670 C C . VAL A 1 85 ? 1.124 -1.924 -13.383 1 98.94 85 VAL A C 1
ATOM 672 O O . VAL A 1 85 ? 0.329 -1.133 -12.867 1 98.94 85 VAL A O 1
ATOM 675 N N . VAL A 1 86 ? 2.33 -1.585 -13.75 1 98.94 86 VAL A N 1
ATOM 676 C CA . VAL A 1 86 ? 2.84 -0.244 -13.484 1 98.94 86 VAL A CA 1
ATOM 677 C C . VAL A 1 86 ? 2.004 0.788 -14.234 1 98.94 86 VAL A C 1
ATOM 679 O O . VAL A 1 86 ? 1.611 1.812 -13.672 1 98.94 86 VAL A O 1
ATOM 682 N N . ALA A 1 87 ? 1.697 0.545 -15.477 1 98.94 87 ALA A N 1
ATOM 683 C CA . ALA A 1 87 ? 0.903 1.47 -16.281 1 98.94 87 ALA A CA 1
ATOM 684 C C . ALA A 1 87 ? -0.48 1.68 -15.672 1 98.94 87 ALA A C 1
ATOM 686 O O . ALA A 1 87 ? -0.963 2.811 -15.586 1 98.94 87 ALA A O 1
ATOM 687 N N . LYS A 1 88 ? -1.13 0.62 -15.25 1 98.94 88 LYS A N 1
ATOM 688 C CA . LYS A 1 88 ? -2.457 0.699 -14.648 1 98.94 88 LYS A CA 1
ATOM 689 C C . LYS A 1 88 ? -2.418 1.468 -13.328 1 98.94 88 LYS A C 1
ATOM 691 O O . LYS A 1 88 ? -3.301 2.285 -13.055 1 98.94 88 LYS A O 1
ATOM 696 N N . VAL A 1 89 ? -1.387 1.154 -12.547 1 98.94 89 VAL A N 1
ATOM 697 C CA . VAL A 1 89 ? -1.23 1.829 -11.266 1 98.94 89 VAL A CA 1
ATOM 698 C C . VAL A 1 89 ? -1.026 3.326 -11.484 1 98.94 89 VAL A C 1
ATOM 700 O O . VAL A 1 89 ? -1.649 4.152 -10.82 1 98.94 89 VAL A O 1
ATOM 703 N N . LEU A 1 90 ? -0.195 3.68 -12.414 1 98.94 90 LEU A N 1
ATOM 704 C CA . LEU A 1 90 ? 0.085 5.09 -12.664 1 98.94 90 LEU A CA 1
ATOM 705 C C . LEU A 1 90 ? -1.148 5.801 -13.211 1 98.94 90 LEU A C 1
ATOM 707 O O . LEU A 1 90 ? -1.432 6.941 -12.828 1 98.94 90 LEU A O 1
ATOM 711 N N . ALA A 1 91 ? -1.883 5.195 -14.086 1 98.94 91 ALA A N 1
ATOM 712 C CA . ALA A 1 91 ? -3.125 5.773 -14.594 1 98.94 91 ALA A CA 1
ATOM 713 C C . ALA A 1 91 ? -4.129 5.996 -13.469 1 98.94 91 ALA A C 1
ATOM 715 O O . ALA A 1 91 ? -4.723 7.07 -13.359 1 98.94 91 ALA A O 1
ATOM 716 N N . HIS A 1 92 ? -4.297 4.992 -12.633 1 98.94 92 HIS A N 1
ATOM 717 C CA . HIS A 1 92 ? -5.23 5.094 -11.516 1 98.94 92 HIS A CA 1
ATOM 718 C C . HIS A 1 92 ? -4.754 6.113 -10.484 1 98.94 92 HIS A C 1
ATOM 720 O O . HIS A 1 92 ? -5.562 6.82 -9.883 1 98.94 92 HIS A O 1
ATOM 726 N N . SER A 1 93 ? -3.441 6.164 -10.289 1 98.94 93 SER A N 1
ATOM 727 C CA . SER A 1 93 ? -2.85 7.152 -9.391 1 98.94 93 SER A CA 1
ATOM 728 C C . SER A 1 93 ? -3.178 8.57 -9.844 1 98.94 93 SER A C 1
ATOM 730 O O . SER A 1 93 ? -3.514 9.43 -9.023 1 98.94 93 SER A O 1
ATOM 732 N N . LYS A 1 94 ? -3.047 8.789 -11.102 1 98.88 94 LYS A N 1
ATOM 733 C CA . LYS A 1 94 ? -3.385 10.102 -11.648 1 98.88 94 LYS A CA 1
ATOM 734 C C . LYS A 1 94 ? -4.84 10.461 -11.359 1 98.88 94 LYS A C 1
ATOM 736 O O . LYS A 1 94 ? -5.137 11.586 -10.953 1 98.88 94 LYS A O 1
ATOM 741 N N . GLU A 1 95 ? -5.727 9.57 -11.492 1 98.81 95 GLU A N 1
ATOM 742 C CA . GLU A 1 95 ? -7.156 9.781 -11.281 1 98.81 95 GLU A CA 1
ATOM 743 C C . GLU A 1 95 ? -7.465 10.07 -9.82 1 98.81 95 GLU A C 1
ATOM 745 O O . GLU A 1 95 ? -8.445 10.75 -9.508 1 98.81 95 GLU A O 1
ATOM 750 N N . HIS A 1 96 ? -6.598 9.602 -8.898 1 98.75 96 HIS A N 1
ATOM 751 C CA . HIS A 1 96 ? -6.902 9.695 -7.477 1 98.75 96 HIS A CA 1
ATOM 752 C C . HIS A 1 96 ? -5.922 10.617 -6.762 1 98.75 96 HIS A C 1
ATOM 754 O O . HIS A 1 96 ? -5.891 10.664 -5.527 1 98.75 96 HIS A O 1
ATOM 760 N N . ASN A 1 97 ? -5.047 11.234 -7.484 1 98.56 97 ASN A N 1
ATOM 761 C CA . ASN A 1 97 ? -4.152 12.273 -6.98 1 98.56 97 ASN A CA 1
ATOM 762 C C . ASN A 1 97 ? -3.053 11.688 -6.098 1 98.56 97 ASN A C 1
ATOM 764 O O . ASN A 1 97 ? -2.656 12.297 -5.105 1 98.56 97 ASN A O 1
ATOM 768 N N . LEU A 1 98 ? -2.691 10.5 -6.391 1 98.94 98 LEU A N 1
ATOM 769 C CA . LEU A 1 98 ? -1.439 9.969 -5.859 1 98.94 98 LEU A CA 1
ATOM 770 C C . LEU A 1 98 ? -0.263 10.367 -6.746 1 98.94 98 LEU A C 1
ATOM 772 O O . LEU A 1 98 ? -0.222 10.016 -7.926 1 98.94 98 LEU A O 1
ATOM 776 N N . PRO A 1 99 ? 0.695 11.117 -6.184 1 98.88 99 PRO A N 1
ATOM 777 C CA . PRO A 1 99 ? 1.811 11.555 -7.023 1 98.88 99 PRO A CA 1
ATOM 778 C C . PRO A 1 99 ? 2.553 10.391 -7.672 1 98.88 99 PRO A C 1
ATOM 780 O O . PRO A 1 99 ? 2.857 9.398 -7.004 1 98.88 99 PRO A O 1
ATOM 783 N N . ALA A 1 100 ? 2.867 10.562 -8.906 1 98.88 100 ALA A N 1
ATOM 784 C CA . ALA A 1 100 ? 3.609 9.547 -9.641 1 98.88 100 ALA A CA 1
ATOM 785 C C . ALA A 1 100 ? 4.984 9.312 -9.023 1 98.88 100 ALA A C 1
ATOM 787 O O . ALA A 1 100 ? 5.504 8.188 -9.055 1 98.88 100 ALA A O 1
ATOM 788 N N . GLU A 1 101 ? 5.535 10.352 -8.445 1 98.88 101 GLU A N 1
ATOM 789 C CA . GLU A 1 101 ? 6.852 10.297 -7.824 1 98.88 101 GLU A CA 1
ATOM 790 C C . GLU A 1 101 ? 6.848 9.383 -6.602 1 98.88 101 GLU A C 1
ATOM 792 O O . GLU A 1 101 ? 7.906 8.953 -6.137 1 98.88 101 GLU A O 1
ATOM 797 N N . ILE A 1 102 ? 5.672 9.164 -6.082 1 98.94 102 ILE A N 1
ATOM 798 C CA . ILE A 1 102 ? 5.52 8.18 -5.016 1 98.94 102 ILE A CA 1
ATOM 799 C C . ILE A 1 102 ? 5.133 6.828 -5.605 1 98.94 102 ILE A C 1
ATOM 801 O O . ILE A 1 102 ? 5.812 5.824 -5.383 1 98.94 102 ILE A O 1
ATOM 805 N N . ALA A 1 103 ? 4.129 6.789 -6.422 1 98.94 103 ALA A N 1
ATOM 806 C CA . ALA A 1 103 ? 3.525 5.547 -6.898 1 98.94 103 ALA A CA 1
ATOM 807 C C . ALA A 1 103 ? 4.535 4.719 -7.695 1 98.94 103 ALA A C 1
ATOM 809 O O . ALA A 1 103 ? 4.688 3.52 -7.453 1 98.94 103 ALA A O 1
ATOM 810 N N . ASP A 1 104 ? 5.219 5.32 -8.602 1 98.94 104 ASP A N 1
ATOM 811 C CA . ASP A 1 104 ? 6.051 4.59 -9.555 1 98.94 104 ASP A CA 1
ATOM 812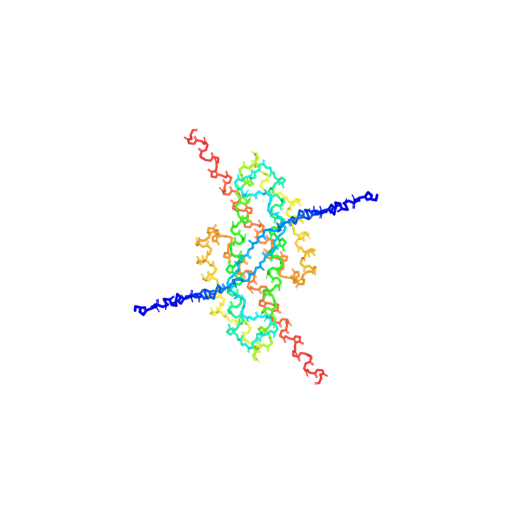 C C . ASP A 1 104 ? 7.156 3.822 -8.836 1 98.94 104 ASP A C 1
ATOM 814 O O . ASP A 1 104 ? 7.211 2.594 -8.906 1 98.94 104 ASP A O 1
ATOM 818 N N . PRO A 1 105 ? 8.016 4.508 -8.094 1 98.94 105 PRO A N 1
ATOM 819 C CA . PRO A 1 105 ? 9.094 3.74 -7.469 1 98.94 105 PRO A CA 1
ATOM 820 C C . PRO A 1 105 ? 8.586 2.736 -6.438 1 98.94 105 PRO A C 1
ATOM 822 O O . PRO A 1 105 ? 9.148 1.649 -6.293 1 98.94 105 PRO A O 1
ATOM 825 N N . VAL A 1 106 ? 7.52 3.02 -5.699 1 98.94 106 VAL A N 1
ATOM 826 C CA . VAL A 1 106 ? 7.02 2.135 -4.656 1 98.94 106 VAL A CA 1
ATOM 827 C C . VAL A 1 106 ? 6.434 0.872 -5.285 1 98.94 106 VAL A C 1
ATOM 829 O O . VAL A 1 106 ? 6.711 -0.241 -4.832 1 98.94 106 VAL A O 1
ATOM 832 N N . TRP A 1 107 ? 5.664 1.021 -6.344 1 99 107 TRP A N 1
ATOM 833 C CA . TRP A 1 107 ? 5.078 -0.163 -6.961 1 99 107 TRP A CA 1
ATOM 834 C C . TRP A 1 107 ? 6.148 -1.013 -7.637 1 99 107 TRP A C 1
ATOM 836 O O . TRP A 1 107 ? 6.078 -2.244 -7.617 1 99 107 TRP A O 1
ATOM 846 N N . ARG A 1 108 ? 7.117 -0.36 -8.258 1 98.94 108 ARG A N 1
ATOM 847 C CA . ARG A 1 108 ? 8.18 -1.128 -8.898 1 98.94 108 ARG A CA 1
ATOM 848 C C . ARG A 1 108 ? 8.953 -1.959 -7.879 1 98.94 108 ARG A C 1
ATOM 850 O O . ARG A 1 108 ? 9.273 -3.119 -8.141 1 98.94 108 ARG A O 1
ATOM 857 N N . LEU A 1 109 ? 9.188 -1.376 -6.734 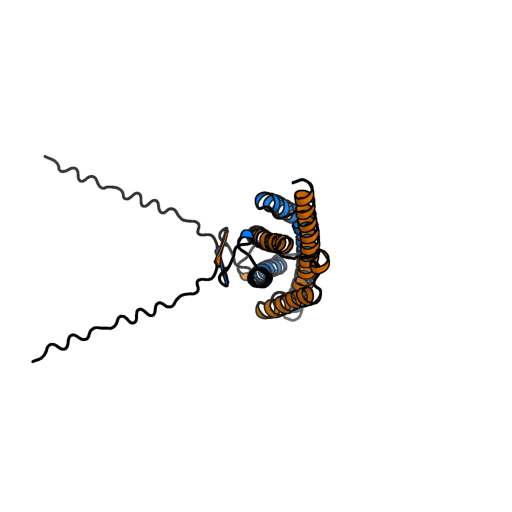1 99 109 LEU A N 1
ATOM 858 C CA . LEU A 1 109 ? 9.859 -2.145 -5.691 1 99 109 LEU A CA 1
ATOM 859 C C . LEU A 1 109 ? 8.945 -3.24 -5.152 1 99 109 LEU A C 1
ATOM 861 O O . LEU A 1 109 ? 9.391 -4.359 -4.902 1 99 109 LEU A O 1
ATOM 865 N N . LEU A 1 110 ? 7.652 -2.963 -4.98 1 99 110 LEU A N 1
ATOM 866 C CA . LEU A 1 110 ? 6.688 -3.965 -4.539 1 99 110 LEU A CA 1
ATOM 867 C C . LEU A 1 110 ? 6.652 -5.145 -5.5 1 99 110 LEU A C 1
ATOM 869 O O . LEU A 1 110 ? 6.656 -6.301 -5.07 1 99 110 LEU A O 1
ATOM 873 N N . ILE A 1 111 ? 6.672 -4.836 -6.773 1 99 111 ILE A N 1
ATOM 874 C CA . ILE A 1 111 ? 6.648 -5.875 -7.797 1 99 111 ILE A CA 1
ATOM 875 C C . ILE A 1 111 ? 7.922 -6.719 -7.703 1 99 111 ILE A C 1
ATOM 877 O O . ILE A 1 111 ? 7.859 -7.949 -7.691 1 99 111 ILE A O 1
ATOM 881 N N . GLU A 1 112 ? 9.039 -6.055 -7.531 1 98.94 112 GLU A N 1
ATOM 882 C CA . GLU A 1 112 ? 10.305 -6.781 -7.461 1 98.94 112 GLU A CA 1
ATOM 883 C C . GLU A 1 112 ? 10.359 -7.688 -6.234 1 98.94 112 GLU A C 1
ATOM 885 O O . GLU A 1 112 ? 10.805 -8.828 -6.316 1 98.94 112 GLU A O 1
ATOM 890 N N . ARG A 1 113 ? 9.922 -7.211 -5.137 1 98.94 113 ARG A N 1
ATOM 891 C CA . ARG A 1 113 ? 9.914 -8.016 -3.922 1 98.94 113 ARG A CA 1
ATOM 892 C C . ARG A 1 113 ? 8.898 -9.156 -4.027 1 98.94 113 ARG A C 1
ATOM 894 O O . ARG A 1 113 ? 9.125 -10.242 -3.49 1 98.94 113 ARG A O 1
ATOM 901 N N . SER A 1 114 ? 7.801 -8.945 -4.68 1 98.94 114 SER A N 1
ATOM 902 C CA . SER A 1 114 ? 6.797 -9.977 -4.91 1 98.94 114 SER A CA 1
ATOM 903 C C . SER A 1 114 ? 7.328 -11.078 -5.824 1 98.94 114 SER A C 1
ATOM 905 O O . SER A 1 114 ? 7.059 -12.258 -5.605 1 98.94 114 SER A O 1
ATOM 907 N N . ILE A 1 115 ? 8.086 -10.648 -6.816 1 98.94 115 ILE A N 1
ATOM 908 C CA . ILE A 1 115 ? 8.719 -11.602 -7.719 1 98.94 115 ILE A CA 1
ATOM 909 C C . ILE A 1 115 ? 9.695 -12.477 -6.938 1 98.94 115 ILE A C 1
ATOM 911 O O . ILE A 1 115 ? 9.703 -13.703 -7.094 1 98.94 115 ILE A O 1
ATOM 915 N N . ALA A 1 116 ? 10.5 -11.883 -6.105 1 98.94 116 ALA A N 1
ATOM 916 C CA . ALA A 1 116 ? 11.422 -12.641 -5.27 1 98.94 116 ALA A CA 1
ATOM 917 C C . ALA A 1 116 ? 10.68 -13.633 -4.379 1 98.94 116 ALA A C 1
ATOM 919 O O . ALA A 1 116 ? 11.086 -14.789 -4.242 1 98.94 116 ALA A O 1
ATOM 920 N N . TYR A 1 117 ? 9.633 -13.195 -3.84 1 98.88 117 TYR A N 1
ATOM 921 C CA . TYR A 1 117 ? 8.789 -14.047 -3.004 1 98.88 117 TYR A CA 1
ATOM 922 C C . TYR A 1 117 ? 8.195 -15.195 -3.814 1 98.88 117 TYR A C 1
ATOM 924 O O . TYR A 1 117 ? 8.141 -16.328 -3.346 1 98.88 117 TYR A O 1
ATOM 932 N N . GLU A 1 118 ? 7.719 -14.883 -5.008 1 98.88 118 GLU A N 1
ATOM 933 C CA . GLU A 1 118 ? 7.145 -15.891 -5.895 1 98.88 118 GLU A CA 1
ATOM 934 C C . GLU A 1 118 ? 8.172 -16.969 -6.254 1 98.88 118 GLU A C 1
ATOM 936 O O . GLU A 1 118 ? 7.859 -18.156 -6.266 1 98.88 118 GLU A O 1
ATOM 941 N N . TYR A 1 119 ? 9.398 -16.562 -6.516 1 98.81 119 TYR A N 1
ATOM 942 C CA . TYR A 1 119 ? 10.477 -17.516 -6.777 1 98.81 119 TYR A CA 1
ATOM 943 C C . TYR A 1 119 ? 10.68 -18.453 -5.594 1 98.81 119 TYR A C 1
ATOM 945 O O . TYR A 1 119 ? 10.781 -19.656 -5.762 1 98.81 119 TYR A O 1
ATOM 953 N N . SER A 1 120 ? 10.766 -17.859 -4.461 1 98.56 120 SER A N 1
ATOM 954 C CA . SER A 1 120 ? 10.969 -18.656 -3.252 1 98.56 120 SER A CA 1
ATOM 955 C C . SER A 1 120 ? 9.828 -19.641 -3.041 1 98.56 120 SER A C 1
ATOM 957 O O . SER A 1 120 ? 10.062 -20.812 -2.684 1 98.56 120 SER A O 1
ATOM 959 N N . SER A 1 121 ? 8.633 -19.203 -3.246 1 98.31 121 SER A N 1
ATOM 960 C CA . SER A 1 121 ? 7.457 -20.047 -3.092 1 98.31 121 SER A CA 1
ATOM 961 C C . SER A 1 121 ? 7.441 -21.172 -4.133 1 98.31 121 SER A C 1
ATOM 963 O O . SER A 1 121 ? 7.113 -22.312 -3.816 1 98.31 121 SER A O 1
ATOM 965 N N . TYR A 1 122 ? 7.781 -20.781 -5.32 1 98.31 122 TYR A N 1
ATOM 966 C CA . TYR A 1 122 ? 7.867 -21.766 -6.402 1 98.31 122 TYR A CA 1
ATOM 967 C C . TYR A 1 122 ? 8.859 -22.859 -6.059 1 98.31 122 TYR A C 1
ATOM 969 O O . TYR A 1 122 ? 8.547 -24.047 -6.176 1 98.31 122 TYR A O 1
ATOM 977 N N . ASP A 1 123 ? 10.031 -22.5 -5.613 1 98 123 ASP A N 1
ATOM 978 C CA . ASP A 1 123 ? 11.094 -23.438 -5.281 1 98 123 ASP A CA 1
ATOM 979 C C . ASP A 1 123 ? 10.688 -24.344 -4.117 1 98 123 ASP A C 1
ATOM 981 O O . ASP A 1 123 ? 11.016 -25.531 -4.105 1 98 123 ASP A O 1
ATOM 985 N N . ALA A 1 124 ? 10 -23.812 -3.201 1 96.88 124 ALA A N 1
ATOM 986 C CA . ALA A 1 124 ? 9.562 -24.578 -2.037 1 96.88 124 ALA A CA 1
ATOM 987 C C . ALA A 1 124 ? 8.562 -25.656 -2.432 1 96.88 124 ALA A C 1
ATOM 989 O O . ALA A 1 124 ? 8.547 -26.75 -1.85 1 96.88 124 ALA A O 1
ATOM 990 N N . LEU A 1 125 ? 7.723 -25.391 -3.383 1 94 125 LEU A N 1
ATOM 991 C CA . LEU A 1 125 ? 6.723 -26.344 -3.861 1 94 125 LEU A CA 1
ATOM 992 C C . LEU A 1 125 ? 7.383 -27.5 -4.605 1 94 125 LEU A C 1
ATOM 994 O O . LEU A 1 125 ? 6.918 -28.641 -4.523 1 94 125 LEU A O 1
ATOM 998 N N . LYS A 1 126 ? 8.422 -27.219 -5.285 1 89.38 126 LYS A N 1
ATOM 999 C CA . LYS A 1 126 ? 9.117 -28.25 -6.055 1 89.38 126 LYS A CA 1
ATOM 1000 C C . LYS A 1 126 ? 9.969 -29.125 -5.145 1 89.38 126 LYS A C 1
ATOM 1002 O O . LYS A 1 126 ? 10.141 -30.312 -5.418 1 89.38 126 LYS A O 1
ATOM 1007 N N . ASP A 1 127 ? 10.555 -28.531 -4.188 1 87.12 127 ASP A N 1
ATOM 1008 C CA . ASP A 1 127 ? 11.32 -29.312 -3.221 1 87.12 127 ASP A CA 1
ATOM 1009 C C . ASP A 1 127 ? 10.422 -30.281 -2.467 1 87.12 127 ASP A C 1
ATOM 1011 O O . ASP A 1 127 ? 10.844 -31.391 -2.131 1 87.12 127 ASP A O 1
ATOM 1015 N N . SER A 1 128 ? 9.25 -29.922 -2.215 1 81.12 128 SER A N 1
ATOM 1016 C CA . SER A 1 128 ? 8.305 -30.781 -1.503 1 81.12 128 SER A CA 1
ATOM 1017 C C . SER A 1 128 ? 7.828 -31.922 -2.385 1 81.12 128 SER A C 1
ATOM 1019 O O . SER A 1 128 ? 7.477 -33 -1.884 1 81.12 128 SER A O 1
ATOM 1021 N N . ASP A 1 129 ? 7.793 -31.734 -3.641 1 73.62 129 ASP A N 1
ATOM 1022 C CA . ASP A 1 129 ? 7.387 -32.75 -4.598 1 73.62 129 ASP A CA 1
ATOM 1023 C C . ASP A 1 129 ? 8.445 -33.844 -4.707 1 73.62 129 ASP A C 1
ATOM 1025 O O . ASP A 1 129 ? 8.109 -35.031 -4.953 1 73.62 129 ASP A O 1
ATOM 1029 N N . ILE A 1 130 ? 9.695 -33.438 -4.535 1 69.81 130 ILE A N 1
ATOM 1030 C CA . ILE A 1 130 ? 10.766 -34.438 -4.617 1 69.81 130 ILE A CA 1
ATOM 1031 C C . ILE A 1 130 ? 10.742 -35.312 -3.383 1 69.81 130 ILE A C 1
ATOM 1033 O O . ILE A 1 130 ? 11.031 -36.531 -3.471 1 69.81 130 ILE A O 1
ATOM 1037 N N . ASP A 1 131 ? 10.414 -34.75 -2.232 1 63.06 131 ASP A N 1
ATOM 1038 C CA . ASP A 1 131 ? 10.445 -35.531 -1.014 1 63.06 131 ASP A CA 1
ATOM 1039 C C . ASP A 1 131 ? 9.258 -36.5 -0.956 1 63.06 131 ASP A C 1
ATOM 1041 O O . ASP A 1 131 ? 9.32 -37.531 -0.295 1 63.06 131 ASP A O 1
ATOM 1045 N N . ASN A 1 132 ? 8.109 -36.25 -1.561 1 53.69 132 ASN A N 1
ATOM 1046 C CA . ASN A 1 132 ? 7.02 -37.219 -1.511 1 53.69 132 ASN A CA 1
ATOM 1047 C C . ASN A 1 132 ? 7.047 -38.156 -2.719 1 53.69 132 ASN A C 1
ATOM 1049 O O . ASN A 1 132 ? 7.273 -37.719 -3.846 1 53.69 132 ASN A O 1
ATOM 1053 N N . MET B 1 1 ? -53.781 -6.828 44.375 1 30.78 1 MET B N 1
ATOM 1054 C CA . MET B 1 1 ? -53.031 -7.656 43.469 1 30.78 1 MET B CA 1
ATOM 1055 C C . MET B 1 1 ? -52.312 -6.797 42.438 1 30.78 1 MET B C 1
ATOM 1057 O O . MET B 1 1 ? -52.969 -6.277 41.5 1 30.78 1 MET B O 1
ATOM 1061 N N . SER B 1 2 ? -51.25 -6.047 42.875 1 32.81 2 SER B N 1
ATOM 1062 C CA . SER B 1 2 ? -50.438 -4.957 42.344 1 32.81 2 SER B CA 1
ATOM 1063 C C . SER B 1 2 ? -49.625 -5.418 41.125 1 32.81 2 SER B C 1
ATOM 1065 O O . SER B 1 2 ? -48.969 -6.449 41.188 1 32.81 2 SER B O 1
ATOM 1067 N N . LYS B 1 3 ? -50.156 -5.043 39.906 1 35.47 3 LYS B N 1
ATOM 1068 C CA . LYS B 1 3 ? -49.594 -5.23 38.562 1 35.47 3 LYS B CA 1
ATOM 1069 C C . LYS B 1 3 ? -48.188 -4.676 38.469 1 35.47 3 LYS B C 1
ATOM 1071 O O . LYS B 1 3 ? -48 -3.459 38.469 1 35.47 3 LYS B O 1
ATOM 1076 N N . SER B 1 4 ? -47.156 -5.293 39.125 1 36.03 4 SER B N 1
ATOM 1077 C CA . SER B 1 4 ? -45.75 -4.906 38.969 1 36.03 4 SER B CA 1
ATOM 1078 C C . SER B 1 4 ? -45.344 -4.988 37.5 1 36.03 4 SER B C 1
ATOM 1080 O O . SER B 1 4 ? -45.406 -6.059 36.875 1 36.03 4 SER B O 1
ATOM 1082 N N . THR B 1 5 ? -45.688 -3.988 36.688 1 33.16 5 THR B N 1
ATOM 1083 C CA . THR B 1 5 ? -45.188 -3.875 35.312 1 33.16 5 THR B CA 1
ATOM 1084 C C . THR B 1 5 ? -43.688 -3.885 35.281 1 33.16 5 THR B C 1
ATOM 1086 O O . THR B 1 5 ? -43.031 -3.129 36 1 33.16 5 THR B O 1
ATOM 1089 N N . SER B 1 6 ? -43.062 -5.059 35.094 1 35.44 6 SER B N 1
ATOM 1090 C CA . SER B 1 6 ? -41.625 -5.281 34.812 1 35.44 6 SER B CA 1
ATOM 1091 C C . SER B 1 6 ? -41.156 -4.414 33.625 1 35.44 6 SER B C 1
ATOM 1093 O O . SER B 1 6 ? -41.656 -4.547 32.531 1 35.44 6 SER B O 1
ATOM 1095 N N . GLN B 1 7 ? -40.938 -3.068 33.812 1 32.81 7 GLN B N 1
ATOM 1096 C CA . GLN B 1 7 ? -40.219 -2.275 32.812 1 32.81 7 GLN B CA 1
ATOM 1097 C C . GLN B 1 7 ? -38.938 -2.959 32.375 1 32.81 7 GLN B C 1
ATOM 1099 O O . GLN B 1 7 ? -38.031 -3.16 33.188 1 32.81 7 GLN B O 1
ATOM 1104 N N . SER B 1 8 ? -39 -3.889 31.469 1 31.28 8 SER B N 1
ATOM 1105 C CA . SER B 1 8 ? -37.812 -4.34 30.797 1 31.28 8 SER B CA 1
ATOM 1106 C C . SER B 1 8 ? -36.938 -3.162 30.359 1 31.28 8 SER B C 1
ATOM 1108 O O . SER B 1 8 ? -37.406 -2.316 29.578 1 31.28 8 SER B O 1
ATOM 1110 N N . ALA B 1 9 ? -36.125 -2.588 31.25 1 35.97 9 ALA B N 1
ATOM 1111 C CA . ALA B 1 9 ? -35.031 -1.706 30.828 1 35.97 9 ALA B CA 1
ATOM 1112 C C . ALA B 1 9 ? -34.344 -2.256 29.578 1 35.97 9 ALA B C 1
ATOM 1114 O O . ALA B 1 9 ? -33.781 -3.348 29.609 1 35.97 9 ALA B O 1
ATOM 1115 N N . SER B 1 10 ? -34.938 -1.963 28.453 1 34.34 10 SER B N 1
ATOM 1116 C CA . SER B 1 10 ? -34.125 -2.146 27.266 1 34.34 10 SER B CA 1
ATOM 1117 C C . SER B 1 10 ? -32.719 -1.619 27.484 1 34.34 10 SER B C 1
ATOM 1119 O O . SER B 1 10 ? -32.5 -0.43 27.734 1 34.34 10 SER B O 1
ATOM 1121 N N . ASP B 1 11 ? -31.922 -2.295 28.312 1 35.84 11 ASP B N 1
ATOM 1122 C CA . ASP B 1 11 ? -30.484 -2.041 28.25 1 35.84 11 ASP B CA 1
ATOM 1123 C C . ASP B 1 11 ? -30.031 -1.776 26.812 1 35.84 11 ASP B C 1
ATOM 1125 O O . ASP B 1 11 ? -29.969 -2.699 25.984 1 35.84 11 ASP B O 1
ATOM 1129 N N . GLY B 1 12 ? -30.672 -0.757 26.156 1 35.09 12 GLY B N 1
ATOM 1130 C CA . GLY B 1 12 ? -30.016 -0.258 24.969 1 35.09 12 GLY B CA 1
ATOM 1131 C C . GLY B 1 12 ? -28.5 -0.201 25.094 1 35.09 12 GLY B C 1
ATOM 1132 O O . GLY B 1 12 ? -27.953 0.803 25.547 1 35.09 12 GLY B O 1
ATOM 1133 N N . SER B 1 13 ? -27.859 -1.244 25.609 1 37.03 13 SER B N 1
ATOM 1134 C CA . SER B 1 13 ? -26.438 -1.233 25.328 1 37.03 13 SER B CA 1
ATOM 1135 C C . SER B 1 13 ? -26.141 -0.604 23.969 1 37.03 13 SER B C 1
ATOM 1137 O O . SER B 1 13 ? -26.484 -1.17 22.938 1 37.03 13 SER B O 1
ATOM 1139 N N . ASP B 1 14 ? -26.359 0.656 23.766 1 38.44 14 ASP B N 1
ATOM 1140 C CA . ASP B 1 14 ? -25.656 1.392 22.734 1 38.44 14 ASP B CA 1
ATOM 1141 C C . ASP B 1 14 ? -24.219 0.875 22.578 1 38.44 14 ASP B C 1
ATOM 1143 O O . ASP B 1 14 ? -23.344 1.222 23.359 1 38.44 14 ASP B O 1
ATOM 1147 N N . THR B 1 15 ? -23.984 -0.389 22.391 1 38.34 15 THR B N 1
ATOM 1148 C CA . THR B 1 15 ? -22.656 -0.718 21.875 1 38.34 15 THR B CA 1
ATOM 1149 C C . THR B 1 15 ? -22.172 0.371 20.922 1 38.34 15 THR B C 1
ATOM 1151 O O . THR B 1 15 ? -22.766 0.595 19.859 1 38.34 15 THR B O 1
ATOM 1154 N N . ASN B 1 16 ? -21.891 1.557 21.328 1 41.47 16 ASN B N 1
ATOM 1155 C CA . ASN B 1 16 ? -21.031 2.459 20.578 1 41.47 16 ASN B CA 1
ATOM 1156 C C . ASN B 1 16 ? -20.125 1.692 19.625 1 41.47 16 ASN B C 1
ATOM 1158 O O . ASN B 1 16 ? -19.078 1.176 20.031 1 41.47 16 ASN B O 1
ATOM 1162 N N . HIS B 1 17 ? -20.531 0.824 18.781 1 46.25 17 HIS B N 1
ATOM 1163 C CA . HIS B 1 17 ? -19.734 0.195 17.734 1 46.25 17 HIS B CA 1
ATOM 1164 C C . HIS B 1 17 ? -18.734 1.179 17.141 1 46.25 17 HIS B C 1
ATOM 1166 O O . HIS B 1 17 ? -19.125 2.119 16.438 1 46.25 17 HIS B O 1
ATOM 1172 N N . ILE B 1 18 ? -17.766 1.674 17.828 1 55.03 18 ILE B N 1
ATOM 1173 C CA . ILE B 1 18 ? -16.672 2.379 17.188 1 55.03 18 ILE B CA 1
ATOM 1174 C C . ILE B 1 18 ? -16.453 1.82 15.781 1 55.03 18 ILE B C 1
ATOM 1176 O O . ILE B 1 18 ? -15.922 0.718 15.625 1 55.03 18 ILE B O 1
ATOM 1180 N N . THR B 1 19 ? -17.406 2.031 14.898 1 71.69 19 THR B N 1
ATOM 1181 C CA . THR B 1 19 ? -17.375 1.465 13.555 1 71.69 19 THR B CA 1
ATOM 1182 C C . THR B 1 19 ? -16.156 1.979 12.781 1 71.69 19 THR B C 1
ATOM 1184 O O . THR B 1 19 ? -15.867 3.176 12.797 1 71.69 19 THR B O 1
ATOM 1187 N N . GLY B 1 20 ? -15.117 1.13 12.578 1 89.06 20 GLY B N 1
ATOM 1188 C CA . GLY B 1 20 ? -13.977 1.402 11.727 1 89.06 20 GLY B CA 1
ATOM 1189 C C . GLY B 1 20 ? -14.359 2.094 10.43 1 89.06 20 GLY B C 1
ATOM 1190 O O . GLY B 1 20 ? -15.539 2.328 10.164 1 89.06 20 GLY B O 1
ATOM 1191 N N . GLU B 1 21 ? -13.453 2.775 9.82 1 95.75 21 GLU B N 1
ATOM 1192 C CA . GLU B 1 21 ? -13.633 3.309 8.469 1 95.75 21 GLU B CA 1
ATOM 1193 C C . GLU B 1 21 ? -13.688 2.188 7.438 1 95.75 21 GLU B C 1
ATOM 1195 O O . GLU B 1 21 ? -12.906 1.233 7.504 1 95.75 21 GLU B O 1
ATOM 1200 N N . THR B 1 22 ? -14.625 2.365 6.48 1 97.44 22 THR B N 1
ATOM 1201 C CA . THR B 1 22 ? -14.82 1.323 5.48 1 97.44 22 THR B CA 1
ATOM 1202 C C . THR B 1 22 ? -14.234 1.748 4.137 1 97.44 22 THR B C 1
ATOM 1204 O O . THR B 1 22 ? -14.383 2.9 3.723 1 97.44 22 THR B O 1
ATOM 1207 N N . TYR B 1 23 ? -13.555 0.798 3.549 1 98 23 TYR B N 1
ATOM 1208 C CA . TYR B 1 23 ? -13.039 0.924 2.193 1 98 23 TYR B CA 1
ATOM 1209 C C . TYR B 1 23 ? -13.586 -0.177 1.294 1 98 23 TYR B C 1
ATOM 1211 O O . TYR B 1 23 ? -13.797 -1.307 1.742 1 98 23 TYR B O 1
ATOM 1219 N N . ASN B 1 24 ? -13.828 0.242 0.011 1 97.75 24 ASN B N 1
ATOM 1220 C CA . ASN B 1 24 ? -14.398 -0.745 -0.899 1 97.75 24 ASN B CA 1
ATOM 1221 C C . ASN B 1 24 ? -13.516 -0.948 -2.129 1 97.75 24 ASN B C 1
ATOM 1223 O O . ASN B 1 24 ? -13 0.018 -2.695 1 97.75 24 ASN B O 1
ATOM 1227 N N . SER B 1 25 ? -13.359 -2.172 -2.447 1 98.44 25 SER B N 1
ATOM 1228 C CA . SER B 1 25 ? -12.766 -2.518 -3.734 1 98.44 25 SER B CA 1
ATOM 1229 C C . SER B 1 25 ? -13.812 -3.076 -4.691 1 98.44 25 SER B C 1
ATOM 1231 O O . SER B 1 25 ? -14.969 -3.27 -4.312 1 98.44 25 SER B O 1
ATOM 1233 N N . ASP B 1 26 ? -13.422 -3.234 -5.965 1 98.19 26 ASP B N 1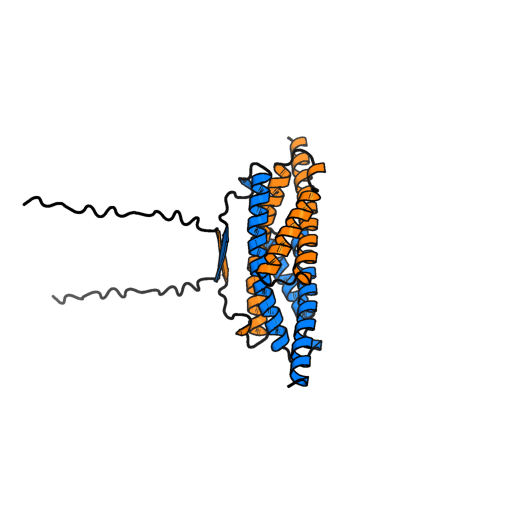
ATOM 1234 C CA . ASP B 1 26 ? -14.227 -4.094 -6.832 1 98.19 26 ASP B CA 1
ATOM 1235 C C . ASP B 1 26 ? -14.477 -5.453 -6.176 1 98.19 26 ASP B C 1
ATOM 1237 O O . ASP B 1 26 ? -13.781 -5.828 -5.23 1 98.19 26 ASP B O 1
ATOM 1241 N N . PRO B 1 27 ? -15.438 -6.156 -6.629 1 98.25 27 PRO B N 1
ATOM 1242 C CA . PRO B 1 27 ? -15.742 -7.441 -5.996 1 98.25 27 PRO B CA 1
ATOM 1243 C C . PRO B 1 27 ? -14.594 -8.438 -6.105 1 98.25 27 PRO B C 1
ATOM 1245 O O . PRO B 1 27 ? -13.953 -8.539 -7.152 1 98.25 27 PRO B O 1
ATOM 1248 N N . ARG B 1 28 ? -14.328 -9.047 -5.027 1 98.56 28 ARG B N 1
ATOM 1249 C CA . ARG B 1 28 ? -13.414 -10.188 -5.07 1 98.56 28 ARG B CA 1
ATOM 1250 C C . ARG B 1 28 ? -14.07 -11.391 -5.742 1 98.56 28 ARG B C 1
ATOM 1252 O O . ARG B 1 28 ? -15.172 -11.789 -5.371 1 98.56 28 ARG B O 1
ATOM 1259 N N . LYS B 1 29 ? -13.422 -11.969 -6.668 1 98.5 29 LYS B N 1
ATOM 1260 C CA . LYS B 1 29 ? -13.969 -13.141 -7.359 1 98.5 29 LYS B CA 1
ATOM 1261 C C . LYS B 1 29 ? -13.422 -14.43 -6.766 1 98.5 29 LYS B C 1
ATOM 1263 O O . LYS B 1 29 ? -14.125 -15.445 -6.703 1 98.5 29 LYS B O 1
ATOM 1268 N N . LYS B 1 30 ? -12.086 -14.445 -6.359 1 98.69 30 LYS B N 1
ATOM 1269 C CA . LYS B 1 30 ? -11.383 -15.602 -5.797 1 98.69 30 LYS B CA 1
ATOM 1270 C C . LYS B 1 30 ? -10.422 -15.172 -4.691 1 98.69 30 LYS B C 1
ATOM 1272 O O . LYS B 1 30 ? -9.781 -14.117 -4.789 1 98.69 30 LYS B O 1
ATOM 1277 N N . THR B 1 31 ? -10.344 -16.047 -3.672 1 98.81 31 THR B N 1
ATOM 1278 C CA . THR B 1 31 ? -9.219 -15.922 -2.758 1 98.81 31 THR B CA 1
ATOM 1279 C C . THR B 1 31 ? -7.957 -16.531 -3.371 1 98.81 31 THR B C 1
ATOM 1281 O O . THR B 1 31 ? -8.023 -17.188 -4.414 1 98.81 31 THR B O 1
ATOM 1284 N N . GLY B 1 32 ? -6.859 -16.281 -2.758 1 98.75 32 GLY B N 1
ATOM 1285 C CA . GLY B 1 32 ? -5.613 -16.859 -3.242 1 98.75 32 GLY B CA 1
ATOM 1286 C C . GLY B 1 32 ? -5.699 -18.344 -3.498 1 98.75 32 GLY B C 1
ATOM 1287 O O . GLY B 1 32 ? -5.52 -18.797 -4.629 1 98.75 32 GLY B O 1
ATOM 1288 N N . PRO B 1 33 ? -6.09 -19.062 -2.506 1 98.75 33 PRO B N 1
ATOM 1289 C CA . PRO B 1 33 ? -6.152 -20.516 -2.658 1 98.75 33 PRO B CA 1
ATOM 1290 C C . PRO B 1 33 ? -7.195 -20.969 -3.684 1 98.75 33 PRO B C 1
ATOM 1292 O O . PRO B 1 33 ? -7.055 -22.031 -4.297 1 98.75 33 PRO B O 1
ATOM 1295 N N . GLU B 1 34 ? -8.133 -20.109 -4.023 1 98.81 34 GLU B N 1
ATOM 1296 C CA . GLU B 1 34 ? -9.211 -20.484 -4.93 1 98.81 34 GLU B CA 1
ATOM 1297 C C . GLU B 1 34 ? -8.836 -20.203 -6.379 1 98.81 34 GLU B C 1
ATOM 1299 O O . GLU B 1 34 ? -9.516 -20.656 -7.301 1 98.81 34 GLU B O 1
ATOM 1304 N N . CYS B 1 35 ? -7.746 -19.484 -6.57 1 98.94 35 CYS B N 1
ATOM 1305 C CA . CYS B 1 35 ? -7.332 -19.156 -7.93 1 98.94 35 CYS B CA 1
ATOM 1306 C C . CYS B 1 35 ? -6.906 -20.406 -8.68 1 98.94 35 CYS B C 1
ATOM 1308 O O . CYS B 1 35 ? -6.148 -21.234 -8.156 1 98.94 35 CYS B O 1
ATOM 1310 N N . GLU B 1 36 ? -7.395 -20.484 -9.961 1 98.62 36 GLU B N 1
ATOM 1311 C CA . GLU B 1 36 ? -7.094 -21.672 -10.758 1 98.62 36 GLU B CA 1
ATOM 1312 C C . GLU B 1 36 ? -6.324 -21.312 -12.023 1 98.62 36 GLU B C 1
ATOM 1314 O O . GLU B 1 36 ? -5.883 -22.188 -12.758 1 98.62 36 GLU B O 1
ATOM 1319 N N . SER B 1 37 ? -6.242 -20 -12.281 1 98.81 37 SER B N 1
ATOM 1320 C CA . SER B 1 37 ? -5.566 -19.531 -13.492 1 98.81 37 SER B CA 1
ATOM 1321 C C . SER B 1 37 ? -4.879 -18.188 -13.258 1 98.81 37 SER B C 1
ATOM 1323 O O . SER B 1 37 ? -5.176 -17.484 -12.281 1 98.81 37 SER B O 1
ATOM 1325 N N . MET B 1 38 ? -3.934 -17.875 -14.164 1 98.88 38 MET B N 1
ATOM 1326 C CA . MET B 1 38 ? -3.285 -16.578 -14.062 1 98.88 38 MET B CA 1
ATOM 1327 C C . MET B 1 38 ? -4.277 -15.453 -14.344 1 98.88 38 MET B C 1
ATOM 1329 O O . MET B 1 38 ? -4.086 -14.32 -13.891 1 98.88 38 MET B O 1
ATOM 1333 N N . THR B 1 39 ? -5.348 -15.742 -15.047 1 98.88 39 THR B N 1
ATOM 1334 C CA . THR B 1 39 ? -6.414 -14.758 -15.234 1 98.88 39 THR B CA 1
ATOM 1335 C C . THR B 1 39 ? -7.043 -14.391 -13.891 1 98.88 39 THR B C 1
ATOM 1337 O O . THR B 1 39 ? -7.258 -13.211 -13.609 1 98.88 39 THR B O 1
ATOM 1340 N N . ASP B 1 40 ? -7.277 -15.406 -13.047 1 98.88 40 ASP B N 1
ATOM 1341 C CA . ASP B 1 40 ? -7.781 -15.164 -11.703 1 98.88 40 ASP B CA 1
ATOM 1342 C C . ASP B 1 40 ? -6.828 -14.273 -10.906 1 98.88 40 ASP B C 1
ATOM 1344 O O . ASP B 1 40 ? -7.242 -13.266 -10.344 1 98.88 40 ASP B O 1
ATOM 1348 N N . VAL B 1 41 ? -5.57 -14.641 -10.906 1 98.94 41 VAL B N 1
ATOM 1349 C CA . VAL B 1 41 ? -4.543 -13.984 -10.109 1 98.94 41 VAL B CA 1
ATOM 1350 C C . VAL B 1 41 ? -4.406 -12.531 -10.539 1 98.94 41 VAL B C 1
ATOM 1352 O O . VAL B 1 41 ? -4.406 -11.625 -9.703 1 98.94 41 VAL B O 1
ATOM 1355 N N . ARG B 1 42 ? -4.391 -12.328 -11.828 1 98.94 42 ARG B N 1
ATOM 1356 C CA . ARG B 1 42 ? -4.168 -10.984 -12.352 1 98.94 42 ARG B CA 1
ATOM 1357 C C . ARG B 1 42 ? -5.371 -10.086 -12.078 1 98.94 42 ARG B C 1
ATOM 1359 O O . ARG B 1 42 ? -5.215 -8.898 -11.781 1 98.94 42 ARG B O 1
ATOM 1366 N N . TYR B 1 43 ? -6.492 -10.641 -12.148 1 98.94 43 TYR B N 1
ATOM 1367 C CA . TYR B 1 43 ? -7.684 -9.875 -11.789 1 98.94 43 TYR B CA 1
ATOM 1368 C C . TYR B 1 43 ? -7.605 -9.391 -10.344 1 98.94 43 TYR B C 1
ATOM 1370 O O . TYR B 1 43 ? -7.844 -8.211 -10.07 1 98.94 43 TYR B O 1
ATOM 1378 N N . GLU B 1 44 ? -7.309 -10.258 -9.477 1 98.94 44 GLU B N 1
ATOM 1379 C CA . GLU B 1 44 ? -7.316 -9.938 -8.055 1 98.94 44 GLU B CA 1
ATOM 1380 C C . GLU B 1 44 ? -6.191 -8.969 -7.699 1 98.94 44 GLU B C 1
ATOM 1382 O O . GLU B 1 44 ? -6.375 -8.062 -6.887 1 98.94 44 GLU B O 1
ATOM 1387 N N . ILE B 1 45 ? -4.984 -9.148 -8.258 1 99 45 ILE B N 1
ATOM 1388 C CA . ILE B 1 45 ? -3.871 -8.234 -8.016 1 99 45 ILE B CA 1
ATOM 1389 C C . ILE B 1 45 ? -4.23 -6.84 -8.516 1 99 45 ILE B C 1
ATOM 1391 O O . ILE B 1 45 ? -3.996 -5.844 -7.828 1 99 45 ILE B O 1
ATOM 1395 N N . ASP B 1 46 ? -4.879 -6.773 -9.695 1 98.94 46 ASP B N 1
ATOM 1396 C CA . ASP B 1 46 ? -5.289 -5.48 -10.227 1 98.94 46 ASP B CA 1
ATOM 1397 C C . ASP B 1 46 ? -6.348 -4.828 -9.336 1 98.94 46 ASP B C 1
ATOM 1399 O O . ASP B 1 46 ? -6.316 -3.615 -9.117 1 98.94 46 ASP B O 1
ATOM 1403 N N . ARG B 1 47 ? -7.301 -5.602 -8.898 1 98.88 47 ARG B N 1
ATOM 1404 C CA . ARG B 1 47 ? -8.336 -5.133 -7.984 1 98.88 47 ARG B CA 1
ATOM 1405 C C . ARG B 1 47 ? -7.719 -4.543 -6.719 1 98.88 47 ARG B C 1
ATOM 1407 O O . ARG B 1 47 ? -8.062 -3.432 -6.312 1 98.88 47 ARG B O 1
ATOM 1414 N N . ILE B 1 48 ? -6.801 -5.25 -6.121 1 98.94 48 ILE B N 1
ATOM 1415 C CA . ILE B 1 48 ? -6.145 -4.852 -4.879 1 98.94 48 ILE B CA 1
ATOM 1416 C C . ILE B 1 48 ? -5.289 -3.609 -5.117 1 98.94 48 ILE B C 1
ATOM 1418 O O . ILE B 1 48 ? -5.273 -2.689 -4.297 1 98.94 48 ILE B O 1
ATOM 1422 N N . ASP B 1 49 ? -4.59 -3.605 -6.23 1 98.94 49 ASP B N 1
ATOM 1423 C CA . ASP B 1 49 ? -3.729 -2.467 -6.539 1 98.94 49 ASP B CA 1
ATOM 1424 C C . ASP B 1 49 ? -4.543 -1.179 -6.652 1 98.94 49 ASP B C 1
ATOM 1426 O O . ASP B 1 49 ? -4.094 -0.116 -6.215 1 98.94 49 ASP B O 1
ATOM 1430 N N . ARG B 1 50 ? -5.707 -1.246 -7.23 1 98.94 50 ARG B N 1
ATOM 1431 C CA . ARG B 1 50 ? -6.562 -0.068 -7.301 1 98.94 50 ARG B CA 1
ATOM 1432 C C . ARG B 1 50 ? -6.926 0.428 -5.902 1 98.94 50 ARG B C 1
ATOM 1434 O O . ARG B 1 50 ? -6.879 1.63 -5.633 1 98.94 50 ARG B O 1
ATOM 1441 N N . LEU B 1 51 ? -7.23 -0.469 -5.043 1 98.94 51 LEU B N 1
ATOM 1442 C CA . LEU B 1 51 ? -7.559 -0.112 -3.664 1 98.94 51 LEU B CA 1
ATOM 1443 C C . LEU B 1 51 ? -6.352 0.5 -2.963 1 98.94 51 LEU B C 1
ATOM 1445 O O . LEU B 1 51 ? -6.477 1.51 -2.266 1 98.94 51 LEU B O 1
ATOM 1449 N N . LEU B 1 52 ? -5.172 -0.091 -3.137 1 98.94 52 LEU B N 1
ATOM 1450 C CA . LEU B 1 52 ? -3.943 0.407 -2.525 1 98.94 52 LEU B CA 1
ATOM 1451 C C . LEU B 1 52 ? -3.652 1.835 -2.975 1 98.94 52 LEU B C 1
ATOM 1453 O O . LEU B 1 52 ? -3.24 2.672 -2.17 1 98.94 52 LEU B O 1
ATOM 1457 N N . VAL B 1 53 ? -3.889 2.084 -4.246 1 99 53 VAL B N 1
ATOM 1458 C CA . VAL B 1 53 ? -3.67 3.428 -4.773 1 99 53 VAL B CA 1
ATOM 1459 C C . VAL B 1 53 ? -4.562 4.422 -4.035 1 99 53 VAL B C 1
ATOM 1461 O O . VAL B 1 53 ? -4.102 5.484 -3.607 1 99 53 VAL B O 1
ATOM 1464 N N . GLU B 1 54 ? -5.805 4.113 -3.863 1 98.94 54 GLU B N 1
ATOM 1465 C CA . GLU B 1 54 ? -6.762 5.008 -3.217 1 98.94 54 GLU B CA 1
ATOM 1466 C C . GLU B 1 54 ? -6.387 5.258 -1.759 1 98.94 54 GLU B C 1
ATOM 1468 O O . GLU B 1 54 ? -6.469 6.387 -1.275 1 98.94 54 GLU B O 1
ATOM 1473 N N . ILE B 1 55 ? -5.953 4.246 -1.09 1 98.94 55 ILE B N 1
ATOM 1474 C CA . ILE B 1 55 ? -5.598 4.359 0.321 1 98.94 55 ILE B CA 1
ATOM 1475 C C . ILE B 1 55 ? -4.297 5.148 0.464 1 98.94 55 ILE B C 1
ATOM 1477 O O . ILE B 1 55 ? -4.164 5.98 1.363 1 98.94 55 ILE B O 1
ATOM 1481 N N . LEU B 1 56 ? -3.338 4.949 -0.445 1 98.94 56 LEU B N 1
ATOM 1482 C CA . LEU B 1 56 ? -2.092 5.707 -0.408 1 98.94 56 LEU B CA 1
ATOM 1483 C C . LEU B 1 56 ? -2.336 7.176 -0.748 1 98.94 56 LEU B C 1
ATOM 1485 O O . LEU B 1 56 ? -1.661 8.062 -0.218 1 98.94 56 LEU B O 1
ATOM 1489 N N . ALA B 1 57 ? -3.303 7.426 -1.64 1 98.94 57 ALA B N 1
ATOM 1490 C CA . ALA B 1 57 ? -3.691 8.812 -1.902 1 98.94 57 ALA B CA 1
ATOM 1491 C C . ALA B 1 57 ? -4.215 9.484 -0.637 1 98.94 57 ALA B C 1
ATOM 1493 O O . ALA B 1 57 ? -3.855 10.625 -0.338 1 98.94 57 ALA B O 1
ATOM 1494 N N . GLU B 1 58 ? -5.062 8.781 0.075 1 98.94 58 GLU B N 1
ATOM 1495 C CA . GLU B 1 58 ? -5.516 9.297 1.364 1 98.94 58 GLU B CA 1
ATOM 1496 C C . GLU B 1 58 ? -4.336 9.547 2.303 1 98.94 58 GLU B C 1
ATOM 1498 O O . GLU B 1 58 ? -4.266 10.594 2.949 1 98.94 58 GLU B O 1
ATOM 1503 N N . ARG B 1 59 ? -3.414 8.633 2.387 1 98.94 59 ARG B N 1
ATOM 1504 C CA . ARG B 1 59 ? -2.234 8.781 3.232 1 98.94 59 ARG B CA 1
ATOM 1505 C C . ARG B 1 59 ? -1.476 10.062 2.891 1 98.94 59 ARG B C 1
ATOM 1507 O O . ARG B 1 59 ? -0.958 10.734 3.779 1 98.94 59 ARG B O 1
ATOM 1514 N N . THR B 1 60 ? -1.461 10.336 1.628 1 98.94 60 THR B N 1
ATOM 1515 C CA . THR B 1 60 ? -0.724 11.5 1.145 1 98.94 60 THR B CA 1
ATOM 1516 C C . THR B 1 60 ? -1.374 12.797 1.63 1 98.94 60 THR B C 1
ATOM 1518 O O . THR B 1 60 ? -0.686 13.789 1.872 1 98.94 60 THR B O 1
ATOM 1521 N N . THR B 1 61 ? -2.652 12.805 1.867 1 98.94 61 THR B N 1
ATOM 1522 C CA . THR B 1 61 ? -3.311 14.008 2.373 1 98.94 61 THR B CA 1
ATOM 1523 C C . THR B 1 61 ? -2.85 14.32 3.793 1 98.94 61 THR B C 1
ATOM 1525 O O . THR B 1 61 ? -2.783 15.484 4.188 1 98.94 61 THR B O 1
ATOM 1528 N N . TYR B 1 62 ? -2.488 13.281 4.531 1 98.94 62 TYR B N 1
ATOM 1529 C CA . TYR B 1 62 ? -1.976 13.492 5.879 1 98.94 62 TYR B CA 1
ATOM 1530 C C . TYR B 1 62 ? -0.538 13.992 5.844 1 98.94 62 TYR B C 1
ATOM 1532 O O . TYR B 1 62 ? -0.126 14.773 6.707 1 98.94 62 TYR B O 1
ATOM 1540 N N . ILE B 1 63 ? 0.211 13.555 4.812 1 98.94 63 ILE B N 1
ATOM 1541 C CA . ILE B 1 63 ? 1.554 14.086 4.613 1 98.94 63 ILE B CA 1
ATOM 1542 C C . ILE B 1 63 ? 1.473 15.578 4.277 1 98.94 63 ILE B C 1
ATOM 1544 O O . ILE B 1 63 ? 2.264 16.375 4.781 1 98.94 63 ILE B O 1
ATOM 1548 N N . LYS B 1 64 ? 0.526 15.914 3.496 1 98.81 64 LYS B N 1
ATOM 1549 C CA . LYS B 1 64 ? 0.298 17.328 3.197 1 98.81 64 LYS B CA 1
ATOM 1550 C C . LYS B 1 64 ? -0.091 18.094 4.453 1 98.81 64 LYS B C 1
ATOM 1552 O O . LYS B 1 64 ? 0.367 19.219 4.664 1 98.81 64 LYS B O 1
ATOM 1557 N N . ALA B 1 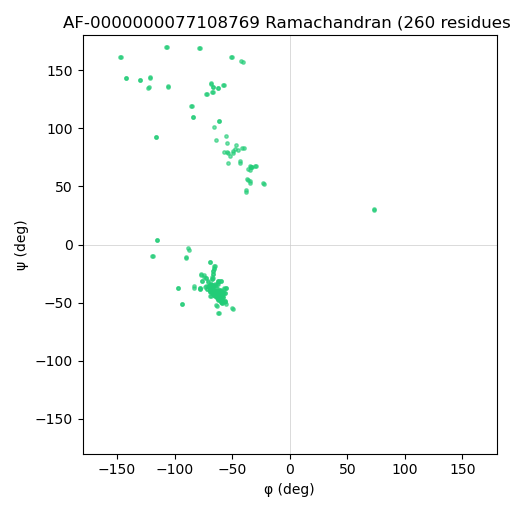65 ? -0.957 17.562 5.281 1 98.94 65 ALA B N 1
ATOM 1558 C CA . ALA B 1 65 ? -1.316 18.188 6.551 1 98.94 65 ALA B CA 1
ATOM 1559 C C . ALA B 1 65 ? -0.078 18.438 7.406 1 98.94 65 ALA B C 1
ATOM 1561 O O . ALA B 1 65 ? 0.045 19.484 8.031 1 98.94 65 ALA B O 1
ATOM 1562 N N . ALA B 1 66 ? 0.863 17.469 7.441 1 98.94 66 ALA B N 1
ATOM 1563 C CA . ALA B 1 66 ? 2.107 17.625 8.195 1 98.94 66 ALA B CA 1
ATOM 1564 C C . ALA B 1 66 ? 2.889 18.844 7.723 1 98.94 66 ALA B C 1
ATOM 1566 O O . ALA B 1 66 ? 3.426 19.594 8.539 1 98.94 66 ALA B O 1
ATOM 1567 N N . SER B 1 67 ? 2.926 19.047 6.406 1 98.75 67 SER B N 1
ATOM 1568 C CA . SER B 1 67 ? 3.648 20.188 5.848 1 98.75 67 SER B CA 1
ATOM 1569 C C . SER B 1 67 ? 3.049 21.5 6.316 1 98.75 67 SER B C 1
ATOM 1571 O O . SER B 1 67 ? 3.766 22.5 6.488 1 98.75 67 SER B O 1
ATOM 1573 N N . ARG B 1 68 ? 1.779 21.516 6.535 1 98.19 68 ARG B N 1
ATOM 1574 C CA . ARG B 1 68 ? 1.065 22.703 6.98 1 98.19 68 ARG B CA 1
ATOM 1575 C C . ARG B 1 68 ? 1.278 22.938 8.469 1 98.19 68 ARG B C 1
ATOM 1577 O O . ARG B 1 68 ? 1.377 24.094 8.906 1 98.19 68 ARG B O 1
ATOM 1584 N N . ILE B 1 69 ? 1.301 21.922 9.195 1 98.69 69 ILE B N 1
ATOM 1585 C CA . ILE B 1 69 ? 1.248 21.984 10.656 1 98.69 69 ILE B CA 1
ATOM 1586 C C . ILE B 1 69 ? 2.646 22.234 11.211 1 98.69 69 ILE B C 1
ATOM 1588 O O . ILE B 1 69 ? 2.801 22.938 12.219 1 98.69 69 ILE B O 1
ATOM 1592 N N . LYS B 1 70 ? 3.689 21.609 10.547 1 98.56 70 LYS B N 1
ATOM 1593 C CA . LYS B 1 70 ? 5.047 21.734 11.07 1 98.56 70 LYS B CA 1
ATOM 1594 C C . LYS B 1 70 ? 5.551 23.172 10.961 1 98.56 70 LYS B C 1
ATOM 1596 O O . LYS B 1 70 ? 5.5 23.781 9.883 1 98.56 70 LYS B O 1
ATOM 1601 N N . PRO B 1 71 ? 6.082 23.672 12.039 1 96.5 71 PRO B N 1
ATOM 1602 C CA . PRO B 1 71 ? 6.488 25.078 12.031 1 96.5 71 PRO B CA 1
ATOM 1603 C C . PRO B 1 71 ? 7.805 25.297 11.289 1 96.5 71 PRO B C 1
ATOM 1605 O O . PRO B 1 71 ? 8.07 26.406 10.82 1 96.5 71 PRO B O 1
ATOM 1608 N N . ASP B 1 72 ? 8.672 24.266 11.211 1 97.19 72 ASP B N 1
ATOM 1609 C CA . ASP B 1 72 ? 10 24.406 10.625 1 97.19 72 ASP B CA 1
ATOM 1610 C C . ASP B 1 72 ? 10.266 23.312 9.602 1 97.19 72 ASP B C 1
ATOM 1612 O O . ASP B 1 72 ? 9.922 22.141 9.82 1 97.19 72 ASP B O 1
ATOM 1616 N N . ARG B 1 73 ? 10.914 23.703 8.555 1 97.5 73 ARG B N 1
ATOM 1617 C CA . ARG B 1 73 ? 11.25 22.797 7.469 1 97.5 73 ARG B CA 1
ATOM 1618 C C . ARG B 1 73 ? 12.117 21.656 7.965 1 97.5 73 ARG B C 1
ATOM 1620 O O . ARG B 1 73 ? 12.008 20.531 7.473 1 97.5 73 ARG B O 1
ATOM 1627 N N . GLU B 1 74 ? 12.961 21.875 8.984 1 97.94 74 GLU B N 1
ATOM 1628 C CA . GLU B 1 74 ? 13.898 20.906 9.516 1 97.94 74 GLU B CA 1
ATOM 1629 C C . GLU B 1 74 ? 13.172 19.766 10.234 1 97.94 74 GLU B C 1
ATOM 1631 O O . GLU B 1 74 ? 13.75 18.719 10.5 1 97.94 74 GLU B O 1
ATOM 1636 N N . MET B 1 75 ? 11.906 19.969 10.539 1 98.31 75 MET B N 1
ATOM 1637 C CA . MET B 1 75 ? 11.133 18.984 11.281 1 98.31 75 MET B CA 1
ATOM 1638 C C . MET B 1 75 ? 10.477 17.984 10.328 1 98.31 75 MET B C 1
ATOM 1640 O O . MET B 1 75 ? 9.867 17 10.773 1 98.31 75 MET B O 1
ATOM 1644 N N . VAL B 1 76 ? 10.648 18.203 9.07 1 98.81 76 VAL B N 1
ATOM 1645 C CA . VAL B 1 76 ? 10.039 17.328 8.086 1 98.81 76 VAL B CA 1
ATOM 1646 C C . VAL B 1 76 ? 10.617 15.922 8.211 1 98.81 76 VAL B C 1
ATOM 1648 O O . VAL B 1 76 ? 9.875 14.945 8.367 1 98.81 76 VAL B O 1
ATOM 1651 N N . ARG B 1 77 ? 11.961 15.883 8.18 1 98.81 77 ARG B N 1
ATOM 1652 C CA . ARG B 1 77 ? 12.57 14.578 8.422 1 98.81 77 ARG B CA 1
ATOM 1653 C C . ARG B 1 77 ? 12.711 14.305 9.914 1 98.81 77 ARG B C 1
ATOM 1655 O O . ARG B 1 77 ? 13.461 15 10.609 1 98.81 77 ARG B O 1
ATOM 1662 N N . ASP B 1 78 ? 11.953 13.406 10.422 1 98.69 78 ASP B N 1
ATOM 1663 C CA . ASP B 1 78 ? 11.898 13.016 11.828 1 98.69 78 ASP B CA 1
ATOM 1664 C C . ASP B 1 78 ? 12.336 11.57 12.023 1 98.69 78 ASP B C 1
ATOM 1666 O O . ASP B 1 78 ? 11.508 10.656 11.969 1 98.69 78 ASP B O 1
ATOM 1670 N N . VAL B 1 79 ? 13.594 11.328 12.289 1 98.69 79 VAL B N 1
ATOM 1671 C CA . VAL B 1 79 ? 14.219 10.016 12.266 1 98.69 79 VAL B CA 1
ATOM 1672 C C . VAL B 1 79 ? 13.57 9.117 13.32 1 98.69 79 VAL B C 1
ATOM 1674 O O . VAL B 1 79 ? 13.211 7.973 13.031 1 98.69 79 VAL B O 1
ATOM 1677 N N . PRO B 1 80 ? 13.359 9.586 14.539 1 98.69 80 PRO B N 1
ATOM 1678 C CA . PRO B 1 80 ? 12.656 8.734 15.5 1 98.69 80 PRO B CA 1
ATOM 1679 C C . PRO B 1 80 ? 11.281 8.289 15.008 1 98.69 80 PRO B C 1
ATOM 1681 O O . PRO B 1 80 ? 10.891 7.137 15.219 1 98.69 80 PRO B O 1
ATOM 1684 N N . ARG B 1 81 ? 10.57 9.156 14.328 1 98.88 81 ARG B N 1
ATOM 1685 C CA . ARG B 1 81 ? 9.25 8.812 13.805 1 98.88 81 ARG B CA 1
ATOM 1686 C C . ARG B 1 81 ? 9.359 7.793 12.672 1 98.88 81 ARG B C 1
ATOM 1688 O O . ARG B 1 81 ? 8.539 6.879 12.578 1 98.88 81 ARG B O 1
ATOM 1695 N N . ILE B 1 82 ? 10.352 7.934 11.805 1 98.94 82 ILE B N 1
ATOM 1696 C CA . ILE B 1 82 ? 10.602 6.98 10.734 1 98.94 82 ILE B CA 1
ATOM 1697 C C . ILE B 1 82 ? 10.766 5.578 11.32 1 98.94 82 ILE B C 1
ATOM 1699 O O . ILE B 1 82 ? 10.094 4.637 10.898 1 98.94 82 ILE B O 1
ATOM 1703 N N . GLU B 1 83 ? 11.625 5.453 12.32 1 98.88 83 GLU B N 1
ATOM 1704 C CA . GLU B 1 83 ? 11.891 4.152 12.922 1 98.88 83 GLU B CA 1
ATOM 1705 C C . GLU B 1 83 ? 10.664 3.611 13.648 1 98.88 83 GLU B C 1
ATOM 1707 O O . GLU B 1 83 ? 10.422 2.402 13.648 1 98.88 83 GLU B O 1
ATOM 171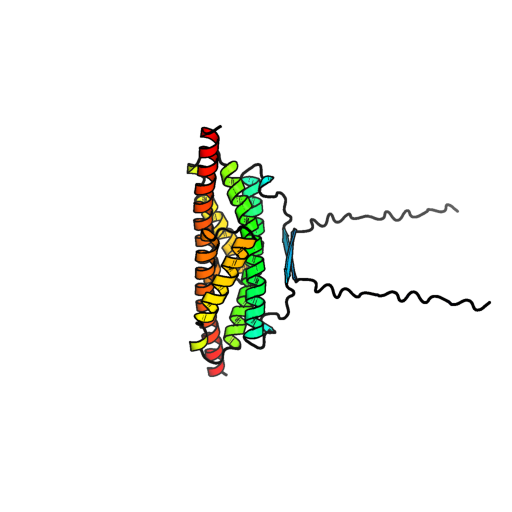2 N N . ASP B 1 84 ? 9.922 4.492 14.227 1 98.94 84 ASP B N 1
ATOM 1713 C CA . ASP B 1 84 ? 8.672 4.113 14.875 1 98.94 84 ASP B CA 1
ATOM 1714 C C . ASP B 1 84 ? 7.68 3.527 13.875 1 98.94 84 ASP B C 1
ATOM 1716 O O . ASP B 1 84 ? 7.066 2.488 14.133 1 98.94 84 ASP B O 1
ATOM 1720 N N . VAL B 1 85 ? 7.508 4.195 12.719 1 98.94 85 VAL B N 1
ATOM 1721 C CA . VAL B 1 85 ? 6.609 3.719 11.672 1 98.94 85 VAL B CA 1
ATOM 1722 C C . VAL B 1 85 ? 7.074 2.354 11.172 1 98.94 85 VAL B C 1
ATOM 1724 O O . VAL B 1 85 ? 6.273 1.419 11.07 1 98.94 85 VAL B O 1
ATOM 1727 N N . VAL B 1 86 ? 8.344 2.234 10.906 1 98.94 86 VAL B N 1
ATOM 1728 C CA . VAL B 1 86 ? 8.883 0.988 10.367 1 98.94 86 VAL B CA 1
ATOM 1729 C C . VAL B 1 86 ? 8.695 -0.135 11.391 1 98.94 86 VAL B C 1
ATOM 1731 O O . VAL B 1 86 ? 8.25 -1.232 11.039 1 98.94 86 VAL B O 1
ATOM 1734 N N . ALA B 1 87 ? 8.992 0.101 12.633 1 98.94 87 ALA B N 1
ATOM 1735 C CA . ALA B 1 87 ? 8.844 -0.907 13.68 1 98.94 87 ALA B CA 1
ATOM 1736 C C . ALA B 1 87 ? 7.398 -1.373 13.797 1 98.94 87 ALA B C 1
ATOM 1738 O O . ALA B 1 87 ? 7.133 -2.572 13.906 1 98.94 87 ALA B O 1
ATOM 1739 N N . LYS B 1 88 ? 6.461 -0.452 13.789 1 98.94 88 LYS B N 1
ATOM 1740 C CA . LYS B 1 88 ? 5.043 -0.778 13.898 1 98.94 88 LYS B CA 1
ATOM 1741 C C . LYS B 1 88 ? 4.574 -1.587 12.688 1 98.94 88 LYS B C 1
ATOM 1743 O O . LYS B 1 88 ? 3.822 -2.555 12.836 1 98.94 88 LYS B O 1
ATOM 1748 N N . VAL B 1 89 ? 5.027 -1.145 11.531 1 98.94 89 VAL B N 1
ATOM 1749 C CA . VAL B 1 89 ? 4.66 -1.838 10.305 1 98.94 89 VAL B CA 1
ATOM 1750 C C . VAL B 1 89 ? 5.195 -3.268 10.328 1 98.94 89 VAL B C 1
ATOM 1752 O O . VAL B 1 89 ? 4.477 -4.215 10.008 1 98.94 89 VAL B O 1
ATOM 1755 N N . LEU B 1 90 ? 6.418 -3.436 10.719 1 98.94 90 LEU B N 1
ATOM 1756 C CA . LEU B 1 90 ? 7.016 -4.766 10.742 1 98.94 90 LEU B CA 1
ATOM 1757 C C . LEU B 1 90 ? 6.336 -5.652 11.781 1 98.94 90 LEU B C 1
ATOM 1759 O O . LEU B 1 90 ? 6.098 -6.836 11.531 1 98.94 90 LEU B O 1
ATOM 1763 N N . ALA B 1 91 ? 6.023 -5.141 12.93 1 98.94 91 ALA B N 1
ATOM 1764 C CA . ALA B 1 91 ? 5.293 -5.898 13.945 1 98.94 91 ALA B CA 1
ATOM 1765 C C . ALA B 1 91 ? 3.926 -6.332 13.422 1 98.94 91 ALA B C 1
ATOM 1767 O O . ALA B 1 91 ? 3.543 -7.496 13.57 1 98.94 91 ALA B O 1
ATOM 1768 N N . HIS B 1 92 ? 3.209 -5.41 12.828 1 98.94 92 HIS B N 1
ATOM 1769 C CA . HIS B 1 92 ? 1.886 -5.715 12.289 1 98.94 92 HIS B CA 1
ATOM 1770 C C . HIS B 1 92 ? 1.974 -6.68 11.117 1 98.94 92 HIS B C 1
ATOM 1772 O O . HIS B 1 92 ? 1.103 -7.535 10.945 1 98.94 92 HIS B O 1
ATOM 1778 N N . SER B 1 93 ? 3.012 -6.516 10.312 1 98.94 93 SER B N 1
ATOM 1779 C CA . SER B 1 93 ? 3.254 -7.43 9.195 1 98.94 93 SER B CA 1
ATOM 1780 C C . SER B 1 93 ? 3.426 -8.867 9.688 1 98.94 93 SER B C 1
ATOM 1782 O O . SER B 1 93 ? 2.881 -9.797 9.094 1 98.94 93 SER B O 1
ATOM 1784 N N . LYS B 1 94 ? 4.188 -9.008 10.719 1 98.88 94 LYS B N 1
ATOM 1785 C CA . LYS B 1 94 ? 4.379 -10.328 11.305 1 98.88 94 LYS B CA 1
ATOM 1786 C C . LYS B 1 94 ? 3.047 -10.938 11.734 1 98.88 94 LYS B C 1
ATOM 1788 O O . LYS B 1 94 ? 2.779 -12.109 11.461 1 98.88 94 LYS B O 1
ATOM 1793 N N . GLU B 1 95 ? 2.199 -10.203 12.312 1 98.81 95 GLU B N 1
ATOM 1794 C CA . GLU B 1 95 ? 0.904 -10.656 12.812 1 98.81 95 GLU B CA 1
ATOM 1795 C C . GLU B 1 95 ? -0.016 -11.062 11.664 1 98.81 95 GLU B C 1
ATOM 1797 O O . GLU B 1 95 ? -0.896 -11.914 11.836 1 98.81 95 GLU B O 1
ATOM 1802 N N . HIS B 1 96 ? 0.212 -10.508 10.469 1 98.75 96 HIS B N 1
ATOM 1803 C CA . HIS B 1 96 ? -0.72 -10.711 9.367 1 98.75 96 HIS B CA 1
ATOM 1804 C C . HIS B 1 96 ? -0.067 -11.484 8.227 1 98.75 96 HIS B C 1
ATOM 1806 O O . HIS B 1 96 ? -0.623 -11.57 7.129 1 98.75 96 HIS B O 1
ATOM 1812 N N . ASN B 1 97 ? 1.137 -11.914 8.406 1 98.56 97 ASN B N 1
ATOM 1813 C CA . ASN B 1 97 ? 1.836 -12.805 7.492 1 98.56 97 ASN B CA 1
ATOM 1814 C C . ASN B 1 97 ? 2.262 -12.086 6.219 1 98.56 97 ASN B C 1
ATOM 1816 O O . ASN B 1 97 ? 2.223 -12.656 5.129 1 98.56 97 ASN B O 1
ATOM 1820 N N . LEU B 1 98 ? 2.512 -10.844 6.355 1 98.94 98 LEU B N 1
ATOM 1821 C CA . LEU B 1 98 ? 3.248 -10.141 5.309 1 98.94 98 LEU B CA 1
ATOM 1822 C C . LEU B 1 98 ? 4.754 -10.289 5.504 1 98.94 98 LEU B C 1
ATOM 1824 O O . LEU B 1 98 ? 5.293 -9.883 6.535 1 98.94 98 LEU B O 1
ATOM 1828 N N . PRO B 1 99 ? 5.441 -10.883 4.52 1 98.88 99 PRO B N 1
ATOM 1829 C CA . PRO B 1 99 ? 6.879 -11.086 4.707 1 98.88 99 PRO B CA 1
ATOM 1830 C C . PRO B 1 99 ? 7.637 -9.789 4.969 1 98.88 99 PRO B C 1
ATOM 1832 O O . PRO B 1 99 ? 7.41 -8.789 4.277 1 98.88 99 PRO B O 1
ATOM 1835 N N . ALA B 1 100 ? 8.516 -9.859 5.887 1 98.88 100 ALA B N 1
ATOM 1836 C CA . ALA B 1 100 ? 9.336 -8.695 6.219 1 98.88 100 ALA B CA 1
ATOM 1837 C C . ALA B 1 100 ? 10.188 -8.266 5.023 1 98.88 100 ALA B C 1
ATOM 1839 O O . ALA B 1 100 ? 10.461 -7.078 4.848 1 98.88 100 ALA B O 1
ATOM 1840 N N . GLU B 1 101 ? 10.562 -9.219 4.219 1 98.88 101 GLU B N 1
ATOM 1841 C CA . GLU B 1 101 ? 11.391 -8.969 3.045 1 98.88 101 GLU B CA 1
ATOM 1842 C C . GLU B 1 101 ? 10.648 -8.125 2.012 1 98.88 101 GLU B C 1
ATOM 1844 O O . GLU B 1 101 ? 11.266 -7.547 1.117 1 98.88 101 GLU B O 1
ATOM 1849 N N . ILE B 1 102 ? 9.352 -8.133 2.121 1 98.94 102 ILE B N 1
ATOM 1850 C CA . ILE B 1 102 ? 8.547 -7.238 1.299 1 98.94 102 ILE B CA 1
ATOM 1851 C C . ILE B 1 102 ? 8.266 -5.945 2.061 1 98.94 102 ILE B C 1
ATOM 1853 O O . ILE B 1 102 ? 8.578 -4.855 1.578 1 98.94 102 ILE B O 1
ATOM 1857 N N . ALA B 1 103 ? 7.781 -6.047 3.262 1 98.94 103 ALA B N 1
ATOM 1858 C CA . ALA B 1 103 ? 7.289 -4.902 4.023 1 98.94 103 ALA B CA 1
ATOM 1859 C C . ALA B 1 103 ? 8.398 -3.887 4.27 1 98.94 103 ALA B C 1
ATOM 1861 O O . ALA B 1 103 ? 8.219 -2.689 4.035 1 98.94 103 ALA B O 1
ATOM 1862 N N . ASP B 1 104 ? 9.523 -4.328 4.707 1 98.94 104 ASP B N 1
ATOM 1863 C CA . ASP B 1 104 ? 10.578 -3.43 5.168 1 98.94 104 ASP B CA 1
ATOM 1864 C C . ASP B 1 104 ? 11.055 -2.518 4.043 1 98.94 104 ASP B C 1
ATOM 1866 O O . ASP B 1 104 ? 10.93 -1.295 4.129 1 98.94 104 ASP B O 1
ATOM 1870 N N . PRO B 1 105 ? 11.547 -3.068 2.945 1 98.94 105 PRO B N 1
ATOM 1871 C CA . PRO B 1 105 ? 12.047 -2.158 1.91 1 98.94 105 PRO B CA 1
ATOM 1872 C C . PRO B 1 105 ? 10.945 -1.302 1.298 1 98.94 105 PRO B C 1
ATOM 1874 O O . PRO B 1 105 ? 11.18 -0.142 0.946 1 98.94 105 PRO B O 1
ATOM 1877 N N . VAL B 1 106 ? 9.727 -1.798 1.147 1 98.94 106 VAL B N 1
ATOM 1878 C CA . VAL B 1 106 ? 8.641 -1.056 0.511 1 98.94 106 VAL B CA 1
ATOM 1879 C C . VAL B 1 106 ? 8.227 0.116 1.398 1 98.94 106 VAL B C 1
ATOM 1881 O O . VAL B 1 106 ? 8.062 1.239 0.916 1 98.94 106 VAL B O 1
ATOM 1884 N N . TRP B 1 107 ? 8.094 -0.11 2.697 1 99 107 TRP B N 1
ATOM 1885 C CA . TRP B 1 107 ? 7.691 0.984 3.574 1 99 107 TRP B CA 1
ATOM 1886 C C . TRP B 1 107 ? 8.797 2.029 3.686 1 99 107 TRP B C 1
ATOM 1888 O O . TRP B 1 107 ? 8.516 3.229 3.762 1 99 107 TRP B O 1
ATOM 1898 N N . ARG B 1 108 ? 10.031 1.584 3.732 1 98.94 108 ARG B N 1
ATOM 1899 C CA . ARG B 1 108 ? 11.125 2.543 3.822 1 98.94 108 ARG B CA 1
ATOM 1900 C C . ARG B 1 108 ? 11.164 3.447 2.596 1 98.94 108 ARG B C 1
ATOM 1902 O O . ARG B 1 108 ? 11.375 4.656 2.715 1 98.94 108 ARG B O 1
ATOM 1909 N N . LEU B 1 109 ? 10.914 2.863 1.448 1 99 109 LEU B N 1
ATOM 1910 C CA . LEU B 1 109 ? 10.859 3.688 0.245 1 99 109 LEU B CA 1
ATOM 1911 C C . LEU B 1 109 ? 9.633 4.59 0.26 1 99 109 LEU B C 1
ATOM 1913 O O . LEU B 1 109 ? 9.711 5.758 -0.125 1 99 109 LEU B O 1
ATOM 1917 N N . LEU B 1 110 ? 8.492 4.09 0.725 1 99 110 LEU B N 1
ATOM 1918 C CA . LEU B 1 110 ? 7.281 4.895 0.847 1 99 110 LEU B CA 1
ATOM 1919 C C . LEU B 1 110 ? 7.516 6.094 1.758 1 99 110 LEU B C 1
ATOM 1921 O O . LEU B 1 110 ? 7.117 7.215 1.432 1 99 110 LEU B O 1
ATOM 1925 N N . ILE B 1 111 ? 8.195 5.852 2.85 1 99 111 ILE B N 1
ATOM 1926 C CA . ILE B 1 111 ? 8.5 6.914 3.803 1 99 111 ILE B CA 1
ATOM 1927 C C . ILE B 1 111 ? 9.406 7.953 3.15 1 99 111 ILE B C 1
ATOM 1929 O O . ILE B 1 111 ? 9.141 9.156 3.223 1 99 111 ILE B O 1
ATOM 1933 N N . GLU B 1 112 ? 10.398 7.488 2.424 1 98.94 112 GLU B N 1
ATOM 1934 C CA . GLU B 1 112 ? 11.328 8.414 1.783 1 98.94 112 GLU B CA 1
ATOM 1935 C C . GLU B 1 112 ? 10.633 9.258 0.723 1 98.94 112 GLU B C 1
ATOM 1937 O O . GLU B 1 112 ? 10.867 10.461 0.632 1 98.94 112 GLU B O 1
ATOM 1942 N N . ARG B 1 113 ? 9.805 8.664 -0.041 1 98.94 113 ARG B N 1
ATOM 1943 C CA . ARG B 1 113 ? 9.07 9.406 -1.065 1 98.94 113 ARG B CA 1
ATOM 1944 C C . ARG B 1 113 ? 8.062 10.367 -0.437 1 98.94 113 ARG B C 1
ATOM 1946 O O . ARG B 1 113 ? 7.82 11.453 -0.967 1 98.94 113 ARG B O 1
ATOM 1953 N N . SER B 1 114 ? 7.465 10 0.662 1 98.94 114 SER B N 1
ATOM 1954 C CA . SER B 1 114 ? 6.539 10.859 1.392 1 98.94 114 SER B CA 1
ATOM 1955 C C . SER B 1 114 ? 7.258 12.07 1.98 1 98.94 114 SER B C 1
ATOM 1957 O O . SER B 1 114 ? 6.723 13.18 1.972 1 98.94 114 SER B O 1
ATOM 1959 N N . ILE B 1 115 ? 8.453 11.82 2.463 1 98.94 115 ILE B N 1
ATOM 1960 C CA . ILE B 1 115 ? 9.273 12.906 2.99 1 98.94 115 ILE B CA 1
ATOM 1961 C C . ILE B 1 115 ? 9.594 13.898 1.875 1 98.94 115 ILE B C 1
ATOM 1963 O O . ILE B 1 115 ? 9.469 15.109 2.061 1 98.94 115 ILE B O 1
ATOM 1967 N N . ALA B 1 116 ? 9.984 13.406 0.718 1 98.94 116 ALA B N 1
ATOM 1968 C CA . ALA B 1 116 ? 10.25 14.273 -0.426 1 98.94 116 ALA B CA 1
ATOM 1969 C C . ALA B 1 116 ? 9.008 15.086 -0.799 1 98.94 116 ALA B C 1
ATOM 1971 O O . ALA B 1 116 ? 9.102 16.281 -1.068 1 98.94 116 ALA B O 1
ATOM 1972 N N . TYR B 1 117 ? 7.926 14.461 -0.781 1 98.88 117 TYR B N 1
ATOM 1973 C CA . TYR B 1 117 ? 6.656 15.125 -1.071 1 98.88 117 TYR B CA 1
ATOM 1974 C C . TYR B 1 117 ? 6.34 16.188 -0.025 1 98.88 117 TYR B C 1
ATOM 1976 O O . TYR B 1 117 ? 5.871 17.281 -0.359 1 98.88 117 TYR B O 1
ATOM 1984 N N . GLU B 1 118 ? 6.559 15.859 1.237 1 98.88 118 GLU B N 1
ATOM 1985 C CA . GLU B 1 118 ? 6.324 16.797 2.334 1 98.88 118 GLU B CA 1
ATOM 1986 C C . GLU B 1 118 ? 7.199 18.031 2.199 1 98.88 118 GLU B C 1
ATOM 1988 O O . GLU B 1 118 ? 6.734 19.156 2.408 1 98.88 118 GLU B O 1
ATOM 1993 N N . TYR B 1 119 ? 8.453 17.859 1.819 1 98.81 119 TYR B N 1
ATOM 1994 C CA . TYR B 1 119 ? 9.344 18.984 1.572 1 98.81 119 TYR B CA 1
ATOM 1995 C C . TYR B 1 119 ? 8.797 19.891 0.475 1 98.81 119 TYR B C 1
ATOM 1997 O O . TYR B 1 119 ? 8.758 21.109 0.627 1 98.81 119 TYR B O 1
ATOM 2005 N N . SER B 1 120 ? 8.422 19.281 -0.588 1 98.56 120 SER B N 1
ATOM 2006 C CA . SER B 1 120 ? 7.887 20.047 -1.711 1 98.56 120 SER B CA 1
ATOM 2007 C C . SER B 1 120 ? 6.633 20.812 -1.307 1 98.56 120 SER B C 1
ATOM 2009 O O . SER B 1 120 ? 6.469 21.984 -1.684 1 98.56 120 SER B O 1
ATOM 2011 N N . SER B 1 121 ? 5.781 20.172 -0.565 1 98.31 121 SER B N 1
ATOM 2012 C CA . SER B 1 121 ? 4.551 20.812 -0.099 1 98.31 121 SER B CA 1
ATOM 2013 C C . SER B 1 121 ? 4.848 21.953 0.865 1 98.31 121 SER B C 1
ATOM 2015 O O . SER B 1 121 ? 4.223 23.016 0.793 1 98.31 121 SER B O 1
ATOM 2017 N N . TYR B 1 122 ? 5.773 21.688 1.715 1 98.38 122 TYR B N 1
ATOM 2018 C CA . TYR B 1 122 ? 6.203 22.703 2.66 1 98.38 122 TYR B CA 1
ATOM 2019 C C . TYR B 1 122 ? 6.711 23.938 1.928 1 98.38 122 TYR B C 1
ATOM 2021 O O . TYR B 1 122 ? 6.293 25.062 2.23 1 98.38 122 TYR B O 1
ATOM 2029 N N . ASP B 1 123 ? 7.559 23.766 0.975 1 98 123 ASP B N 1
ATOM 2030 C CA . ASP B 1 123 ? 8.164 24.844 0.215 1 98 123 ASP B CA 1
ATOM 2031 C C . ASP B 1 123 ? 7.109 25.625 -0.576 1 98 123 ASP B C 1
ATOM 2033 O O . ASP B 1 123 ? 7.188 26.844 -0.691 1 98 123 ASP B O 1
ATOM 2037 N N . ALA B 1 124 ? 6.164 24.938 -1.067 1 96.88 124 ALA B N 1
ATOM 2038 C CA . ALA B 1 124 ? 5.105 25.562 -1.849 1 96.88 124 ALA B CA 1
ATOM 2039 C C . ALA B 1 124 ? 4.246 26.484 -0.975 1 96.88 124 ALA B C 1
ATOM 2041 O O . ALA B 1 124 ? 3.773 27.516 -1.432 1 96.88 124 ALA B O 1
ATOM 2042 N N . LEU B 1 125 ? 4.027 26.125 0.241 1 93.94 125 LEU B N 1
ATOM 2043 C CA . LEU B 1 125 ? 3.234 26.906 1.18 1 93.94 125 LEU B CA 1
ATOM 2044 C C . LEU B 1 125 ? 3.965 28.188 1.564 1 93.94 125 LEU B C 1
ATOM 2046 O O . LEU B 1 125 ? 3.334 29.234 1.763 1 93.94 125 LEU B O 1
ATOM 2050 N N . LYS B 1 126 ? 5.238 28.125 1.646 1 89.25 126 LYS B N 1
ATOM 2051 C CA . LYS B 1 126 ? 6.027 29.281 2.033 1 89.25 126 LYS B CA 1
ATOM 2052 C C . LYS B 1 126 ? 6.18 30.266 0.869 1 89.25 126 LYS B C 1
ATOM 2054 O O . LYS B 1 126 ? 6.262 31.469 1.074 1 89.25 126 LYS B O 1
ATOM 2059 N N . ASP B 1 127 ? 6.316 29.719 -0.265 1 87.12 127 ASP B N 1
ATOM 2060 C CA . ASP B 1 127 ? 6.387 30.578 -1.445 1 87.12 127 ASP B CA 1
ATOM 2061 C C . ASP B 1 127 ? 5.086 31.359 -1.635 1 87.12 127 ASP B C 1
ATOM 2063 O O . ASP B 1 127 ? 5.105 32.5 -2.08 1 87.12 127 ASP B O 1
ATOM 2067 N N . SER B 1 128 ? 4.02 30.781 -1.303 1 81.19 128 SER B N 1
ATOM 2068 C CA . SER B 1 128 ? 2.725 31.453 -1.438 1 81.19 128 SER B CA 1
ATOM 2069 C C . SER B 1 128 ? 2.545 32.531 -0.384 1 81.19 128 SER B C 1
ATOM 2071 O O . SER B 1 128 ? 1.821 33.5 -0.604 1 81.19 128 SER B O 1
ATOM 2073 N N . ASP B 1 129 ? 3.148 32.375 0.726 1 73.44 129 ASP B N 1
ATOM 2074 C CA . ASP B 1 129 ? 3.092 33.375 1.802 1 73.44 129 ASP B CA 1
ATOM 2075 C C . ASP B 1 129 ? 3.877 34.625 1.438 1 73.44 129 ASP B C 1
ATOM 2077 O O . ASP B 1 129 ? 3.521 35.719 1.856 1 73.44 129 ASP B O 1
ATOM 2081 N N . ILE B 1 130 ? 4.918 34.406 0.659 1 69.75 130 ILE B N 1
ATOM 2082 C CA . ILE B 1 130 ? 5.723 35.562 0.255 1 69.75 130 ILE B CA 1
ATOM 2083 C C . ILE B 1 130 ? 4.961 36.375 -0.774 1 69.75 130 ILE B C 1
ATOM 2085 O O . ILE B 1 130 ? 5.059 37.625 -0.784 1 69.75 130 ILE B O 1
ATOM 2089 N N . ASP B 1 131 ? 4.227 35.719 -1.646 1 63.59 131 ASP B N 1
ATOM 2090 C CA . ASP B 1 131 ? 3.537 36.469 -2.693 1 63.59 131 ASP B CA 1
ATOM 2091 C C . ASP B 1 131 ? 2.334 37.219 -2.131 1 63.59 131 ASP B C 1
ATOM 2093 O O . ASP B 1 131 ? 1.917 38.219 -2.684 1 63.59 131 ASP B O 1
ATOM 2097 N N . ASN B 1 132 ? 1.679 36.812 -1.034 1 54 132 ASN B N 1
ATOM 2098 C CA . ASN B 1 132 ? 0.562 37.594 -0.513 1 54 132 ASN B CA 1
ATOM 2099 C C . ASN B 1 132 ? 1.012 38.531 0.587 1 54 132 ASN B C 1
ATOM 2101 O O . ASN B 1 132 ? 1.806 38.156 1.453 1 54 132 ASN B O 1
#

Solvent-accessible surface area (backbone atoms only — not comparable to full-atom values): 15007 Å² total; per-residue (Å²): 136,84,81,76,77,77,76,75,72,73,74,69,72,71,70,75,67,80,62,43,37,79,44,70,31,63,59,75,89,60,54,32,88,65,43,83,43,71,67,50,37,51,51,48,48,51,42,49,48,54,41,51,43,53,52,51,20,55,48,46,38,29,40,49,33,46,31,69,62,49,90,47,81,76,62,66,73,45,67,72,57,53,53,49,52,51,52,51,50,52,56,52,18,60,76,55,65,28,55,59,80,42,50,52,61,38,50,55,49,46,49,52,37,46,46,54,50,24,51,54,49,33,52,54,55,52,55,53,52,70,75,98,137,82,80,77,75,78,75,74,71,72,74,68,71,70,70,74,66,81,62,42,37,79,43,71,33,65,58,75,88,63,55,32,89,64,42,82,43,70,68,49,37,51,51,49,49,51,41,49,50,54,40,50,44,52,52,51,20,55,49,46,39,29,40,49,34,47,33,69,62,50,91,48,80,78,61,65,73,45,66,71,58,52,52,50,52,52,53,52,50,51,54,51,17,60,77,56,67,27,56,59,82,43,50,52,62,39,50,54,48,46,49,52,36,46,47,54,49,24,51,54,49,32,52,52,54,52,55,51,54,69,75,96

pLDDT: mean 88.65, std 21.65, range [30.5, 99.0]

Sequence (264 aa):
MSKSTSQSASDGSDTNHITGETYNSDPRKKTGPECESMTDVRYEIDRIDRLLVEILAERTTYIKAASRIKPDREMVRDVPRIEDVVAKVLAHSKEHNLPAEIADPVWRLLIERSIAYEYSSYDALKDSDIDNMSKSTSQSASDGSDTNHITGETYNSDPRKKTGPECESMTDVRYEIDRIDRLLVEILAERTTYIKAASRIKPDREMVRDVPRIEDVVAKVLAHSKEHNLPAEIADPVWRLLIERSIAYEYSSYDALKDSDIDN

InterPro domains:
  IPR002701 Chorismate mutase II, prokaryotic-type [PF01817] (41-119)
  IPR002701 Chorismate mutase II, prokaryotic-type [PS51168] (32-122)
  IPR002701 Chorismate mutase II, prokaryotic-type [SM00830] (42-121)
  IPR036263 Chorismate mutase type II superfamily [SSF48600] (34-120)
  IPR036979 Chorismate mutase domain superfamily [G3DSA:1.20.59.10] (30-127)
  IPR051331 Chorismate mutase-related enzymes [PTHR38041] (33-121)